Protein AF-A0A945CIC2-F1 (afdb_monomer_lite)

pLDDT: mean 85.93, std 14.4, range [38.41, 98.56]

Foldseek 3Di:
DEDPDDQDWDWADDPPDDHGDIYGYPPPPPLLLLLLQQVVVCVVVVHDDDDDDDDPDPPVVSNVCSNVVHDDQLDDDPPAAQKWKAFAEQVCVVVCVVVQKDFFQVLCVVVVRDQDPQVCVVRVHDPQVSQKDATDHQPDLVNVQSNVCRVVVHRDDDQADFDAGHKMWMWRVVVCSVVSQWGRNSRGSTIGGGMDRCPPTTDDMDHPVLLVDPGDGDGSNRVSVSRSVSVCVVVVDPPD

Sequence (240 aa):
MLLDRDDDTYFNGKLTSGLYSARFGRRTANLKDRIADFLRYERDWGRQVVIAAEYPLDLEEYVADALTSAPPPEQPRPYDPAVLVHSTTPERWPLIADDGRLFSASKLKQTGLEIRAIGFETFGESAEYGEFIHFCPLGKPHGEVVVLSHQRGTLITDFEAEYVPGARIYLDAQRMLGDGVTVRDGLHVLKVHLSLGLEPYLIDVITAQDLNDDGGPWTPGQFASSADDEFHKRHPDDAL

Secondary structure (DSSP, 8-state):
-EESS-S-EEEE--SSS---EEEEETTSTTHHHHHHHHHHHHHHTT------B-SS--HHHHHHHHHHHSPPTTS--TTS-SEEEEEE-TTTHHHHHHHTEEE-HHHHHHTT-----HHHHHHT--GGGGGEEE-EETT--HHHHHHHHHHHTS----TTS-B---EEEEEEHHHHHHTT-EE--SSSS-EEESEEESTTTEEEEEEGGGGT-----B-HHHHHHHHHHHHHHHS-STT-

Structure (mmCIF, N/CA/C/O backbone):
data_AF-A0A945CIC2-F1
#
_entry.id   AF-A0A945CIC2-F1
#
loop_
_atom_site.group_PDB
_atom_site.id
_atom_site.type_symbol
_atom_site.label_atom_id
_atom_site.label_alt_id
_atom_site.label_comp_id
_atom_site.label_asym_id
_atom_site.label_entity_id
_atom_site.label_seq_id
_atom_site.pdbx_PDB_ins_code
_atom_site.Cartn_x
_atom_site.Cartn_y
_atom_site.Cartn_z
_atom_site.occupancy
_atom_site.B_iso_or_equiv
_atom_site.auth_seq_id
_atom_site.auth_comp_id
_atom_site.auth_asym_id
_atom_site.auth_atom_id
_atom_site.pdbx_PDB_model_num
ATOM 1 N N . MET A 1 1 ? 4.882 4.079 -21.110 1.00 39.22 1 MET A N 1
ATOM 2 C CA . MET A 1 1 ? 5.122 5.367 -21.805 1.00 39.22 1 MET A CA 1
ATOM 3 C C . MET A 1 1 ? 5.766 6.306 -20.803 1.00 39.22 1 MET A C 1
ATOM 5 O O . MET A 1 1 ? 5.151 6.547 -19.770 1.00 39.22 1 MET A O 1
ATOM 9 N N . LEU A 1 2 ? 6.998 6.751 -21.051 1.00 41.72 2 LEU A N 1
ATOM 10 C CA . LEU A 1 2 ? 7.657 7.777 -20.233 1.00 41.72 2 LEU A CA 1
ATOM 11 C C . LEU A 1 2 ? 7.268 9.158 -20.770 1.00 41.72 2 LEU A C 1
ATOM 13 O O . LEU A 1 2 ? 7.520 9.423 -21.943 1.00 41.72 2 LEU A O 1
ATOM 17 N N . LEU A 1 3 ? 6.621 9.988 -19.947 1.00 40.91 3 LEU A N 1
ATOM 18 C CA . LEU A 1 3 ? 6.100 11.295 -20.366 1.00 40.91 3 LEU A CA 1
ATOM 19 C C . LEU A 1 3 ? 7.125 12.417 -20.141 1.00 40.91 3 LEU A C 1
ATOM 21 O O . LEU A 1 3 ? 7.903 12.420 -19.183 1.00 40.91 3 LEU A O 1
ATOM 25 N N . ASP A 1 4 ? 7.126 13.377 -21.067 1.00 39.28 4 ASP A N 1
ATOM 26 C CA . ASP A 1 4 ? 8.038 14.524 -21.114 1.00 39.28 4 ASP A CA 1
ATOM 27 C C . ASP A 1 4 ? 7.775 15.535 -19.975 1.00 39.28 4 ASP A C 1
ATOM 29 O O . ASP A 1 4 ? 8.655 16.288 -19.561 1.00 39.28 4 ASP A O 1
ATOM 33 N N . ARG A 1 5 ? 6.584 15.522 -19.381 1.00 38.41 5 ARG A N 1
ATOM 34 C CA . ARG A 1 5 ? 6.228 16.348 -18.227 1.00 38.41 5 ARG A CA 1
ATOM 35 C C . ARG A 1 5 ? 5.424 15.496 -17.254 1.00 38.41 5 ARG A C 1
ATOM 37 O O . ARG A 1 5 ? 4.730 14.591 -17.696 1.00 38.41 5 ARG A O 1
ATOM 44 N N . ASP A 1 6 ? 5.573 15.811 -15.975 1.00 44.72 6 ASP A N 1
ATOM 45 C CA . ASP A 1 6 ? 4.857 15.270 -14.811 1.00 44.72 6 ASP A CA 1
ATOM 46 C C . ASP A 1 6 ? 5.671 14.295 -13.955 1.00 44.72 6 ASP A C 1
ATOM 48 O O . ASP A 1 6 ? 6.454 13.480 -14.443 1.00 44.72 6 ASP A O 1
ATOM 52 N N . ASP A 1 7 ? 5.497 14.437 -12.640 1.00 47.81 7 ASP A N 1
ATOM 53 C CA . ASP A 1 7 ? 6.019 13.537 -11.601 1.00 47.81 7 ASP A CA 1
ATOM 54 C C . ASP A 1 7 ? 5.075 12.336 -11.389 1.00 47.81 7 ASP A C 1
ATOM 56 O O . ASP A 1 7 ? 5.292 11.499 -10.511 1.00 47.81 7 ASP A O 1
ATOM 60 N N . ASP A 1 8 ? 4.032 12.247 -12.215 1.00 49.31 8 ASP A N 1
ATOM 61 C CA . ASP A 1 8 ? 2.887 11.380 -12.012 1.00 49.31 8 ASP A CA 1
ATOM 62 C C . ASP A 1 8 ? 3.153 9.944 -12.481 1.00 49.31 8 ASP A C 1
ATOM 64 O O . ASP A 1 8 ? 3.803 9.679 -13.499 1.00 49.31 8 ASP A O 1
ATOM 68 N N . THR A 1 9 ? 2.598 8.992 -11.730 1.00 52.03 9 THR A N 1
ATOM 69 C CA . THR A 1 9 ? 2.423 7.606 -12.173 1.00 52.03 9 THR A CA 1
ATOM 70 C C . THR A 1 9 ? 0.954 7.422 -12.547 1.00 52.03 9 THR A C 1
ATOM 72 O O . THR A 1 9 ? 0.090 7.587 -11.691 1.00 52.03 9 THR A O 1
ATOM 75 N N . TYR A 1 10 ? 0.659 7.096 -13.808 1.00 52.47 10 TYR A N 1
ATOM 76 C CA . TYR A 1 10 ? -0.715 6.854 -14.274 1.00 52.47 10 TYR A CA 1
ATOM 77 C C . TYR A 1 10 ? -0.908 5.396 -14.687 1.00 52.47 10 TYR A C 1
ATOM 79 O O . TYR A 1 10 ? -0.098 4.853 -15.447 1.00 52.47 10 TYR A O 1
ATOM 87 N N . PHE A 1 11 ? -2.022 4.807 -14.245 1.00 55.62 11 PHE A N 1
ATOM 88 C CA . PHE A 1 11 ? -2.474 3.465 -14.608 1.00 55.62 11 PHE A CA 1
ATOM 89 C C . PHE A 1 11 ? -3.679 3.570 -15.539 1.00 55.62 11 PHE A C 1
ATOM 91 O O . PHE A 1 11 ? -4.673 4.207 -15.205 1.00 55.62 11 PHE A O 1
ATOM 98 N N . ASN A 1 12 ? -3.601 2.939 -16.706 1.00 53.91 12 ASN A N 1
ATOM 99 C CA . ASN A 1 12 ? -4.753 2.731 -17.579 1.00 53.91 12 ASN A CA 1
ATOM 100 C C . ASN A 1 12 ? -4.751 1.265 -18.000 1.00 53.91 12 ASN A C 1
ATOM 102 O O . ASN A 1 12 ? -3.737 0.789 -18.525 1.00 53.91 12 ASN A O 1
ATOM 106 N N . GLY A 1 13 ? -5.870 0.562 -17.831 1.00 51.06 13 GLY A N 1
ATOM 107 C CA . GLY A 1 13 ? -5.999 -0.804 -18.328 1.00 51.06 13 GLY A CA 1
ATOM 108 C C . GLY A 1 13 ? -7.263 -1.080 -19.140 1.00 51.06 13 GLY A C 1
ATOM 109 O O . GLY A 1 13 ? -7.928 -0.186 -19.670 1.00 51.06 13 GLY A O 1
ATOM 110 N N . LYS A 1 14 ? -7.458 -2.378 -19.386 1.00 51.38 14 LYS A N 1
ATOM 111 C CA . LYS A 1 14 ? -8.171 -2.969 -20.526 1.00 51.38 14 LYS A CA 1
ATOM 112 C C . LYS A 1 14 ? -9.690 -2.790 -20.441 1.00 51.38 14 LYS A C 1
ATOM 114 O O . LYS A 1 14 ? -10.394 -3.657 -19.933 1.00 51.38 14 LYS A O 1
ATOM 119 N N . LEU A 1 15 ? -10.233 -1.787 -21.122 1.00 51.28 15 LEU A N 1
ATOM 120 C CA . LEU A 1 15 ? -11.599 -1.897 -21.636 1.00 51.28 15 LEU A CA 1
ATOM 121 C C . LEU A 1 15 ? -11.533 -2.672 -22.963 1.00 51.28 15 LEU A C 1
ATOM 123 O O . LEU A 1 15 ? -11.271 -2.122 -24.028 1.00 51.28 15 LEU A O 1
ATOM 127 N N . THR A 1 16 ? -11.724 -3.990 -22.885 1.00 50.16 16 THR A N 1
ATOM 128 C CA . THR A 1 16 ? -11.997 -4.945 -23.987 1.00 50.16 16 THR A CA 1
ATOM 129 C C . THR A 1 16 ? -10.851 -5.419 -24.909 1.00 50.16 16 THR A C 1
ATOM 131 O O . THR A 1 16 ? -10.877 -6.591 -25.277 1.00 50.16 16 THR A O 1
ATOM 134 N N . SER A 1 17 ? -9.813 -4.631 -25.236 1.00 49.09 17 SER A N 1
ATOM 135 C CA . SER A 1 17 ? -8.677 -5.115 -26.073 1.00 49.09 17 SER A CA 1
ATOM 136 C C . SER A 1 17 ? -7.384 -4.271 -26.013 1.00 49.09 17 SER A C 1
ATOM 138 O O . SER A 1 17 ? -6.662 -4.166 -27.003 1.00 49.09 17 SER A O 1
ATOM 140 N N . GLY A 1 18 ? -7.090 -3.625 -24.882 1.00 57.25 18 GLY A N 1
ATOM 141 C CA . GLY A 1 18 ? -5.884 -2.793 -24.689 1.00 57.25 18 GLY A CA 1
ATOM 142 C C . GLY A 1 18 ? -4.680 -3.533 -24.089 1.00 57.25 18 GLY A C 1
ATOM 143 O O . GLY A 1 18 ? -4.771 -4.706 -23.770 1.00 57.25 18 GLY A O 1
ATOM 144 N N . LEU A 1 19 ? -3.544 -2.865 -23.898 1.00 66.69 19 LEU A N 1
ATOM 145 C CA . LEU A 1 19 ? -2.467 -3.333 -23.012 1.00 66.69 19 LEU A CA 1
ATOM 146 C C . LEU A 1 19 ? -2.705 -2.726 -21.622 1.00 66.69 19 LEU A C 1
ATOM 148 O O . LEU A 1 19 ? -3.106 -1.565 -21.546 1.00 66.69 19 LEU A O 1
ATOM 152 N N . TYR A 1 20 ? -2.461 -3.472 -20.539 1.00 73.06 20 TYR A N 1
ATOM 153 C CA . TYR A 1 20 ? -2.308 -2.831 -19.228 1.00 73.06 20 TYR A CA 1
ATOM 154 C C . TYR A 1 20 ? -1.072 -1.938 -19.298 1.00 73.06 20 TYR A C 1
ATOM 156 O O . TYR A 1 20 ? -0.017 -2.375 -19.763 1.00 73.06 20 TYR A O 1
ATOM 164 N N . SER A 1 21 ? -1.221 -0.670 -18.929 1.00 76.19 21 SER A N 1
ATOM 165 C CA . SER A 1 21 ? -0.164 0.315 -19.108 1.00 76.19 21 SER A CA 1
ATOM 166 C C . SER A 1 21 ? 0.058 1.122 -17.841 1.00 76.19 21 SER A C 1
ATOM 168 O O . SER A 1 21 ? -0.868 1.723 -17.296 1.00 76.19 21 SER A O 1
ATOM 170 N N . ALA A 1 22 ? 1.321 1.172 -17.431 1.00 77.62 22 ALA A N 1
ATOM 171 C CA . ALA A 1 22 ? 1.831 2.136 -16.477 1.00 77.62 22 ALA A CA 1
ATOM 172 C C . ALA A 1 22 ? 2.635 3.214 -17.219 1.00 77.62 22 ALA A C 1
ATOM 174 O O . ALA A 1 22 ? 3.317 2.962 -18.228 1.00 77.62 22 ALA A O 1
ATOM 175 N N . ARG A 1 23 ? 2.536 4.447 -16.731 1.00 81.00 23 ARG A N 1
ATOM 176 C CA . ARG A 1 23 ? 3.328 5.585 -17.202 1.00 81.00 23 ARG A CA 1
ATOM 177 C C . ARG A 1 23 ? 4.108 6.150 -16.037 1.00 81.00 23 ARG A C 1
ATOM 179 O O . ARG A 1 23 ? 3.539 6.299 -14.964 1.00 81.00 23 ARG A O 1
ATOM 186 N N . PHE A 1 24 ? 5.371 6.476 -16.275 1.00 78.94 24 PHE A N 1
ATOM 187 C CA . PHE A 1 24 ? 6.222 7.113 -15.279 1.00 78.94 24 PHE A CA 1
ATOM 188 C C . PHE A 1 24 ? 6.763 8.423 -15.829 1.00 78.94 24 PHE A C 1
ATOM 190 O O . PHE A 1 24 ? 7.190 8.499 -16.987 1.00 78.94 24 PHE A O 1
ATOM 197 N N . GLY A 1 25 ? 6.768 9.438 -14.979 1.00 78.50 25 GLY A N 1
ATOM 198 C CA . GLY A 1 25 ? 7.529 10.651 -15.199 1.00 78.50 25 GLY A CA 1
ATOM 199 C C . GLY A 1 25 ? 9.033 10.399 -15.150 1.00 78.50 25 GLY A C 1
ATOM 200 O O . GLY A 1 25 ? 9.523 9.512 -14.454 1.00 78.50 25 GLY A O 1
ATOM 201 N 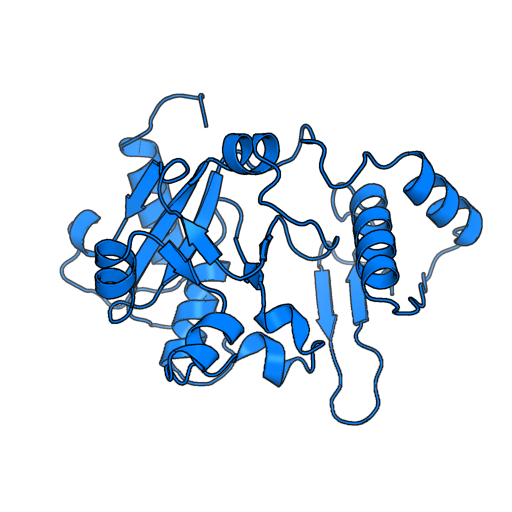N . ARG A 1 26 ? 9.815 11.233 -15.837 1.00 74.94 26 ARG A N 1
ATOM 202 C CA . ARG A 1 26 ? 11.291 11.145 -15.794 1.00 74.94 26 ARG A CA 1
ATOM 203 C C . ARG A 1 26 ? 11.890 11.502 -14.437 1.00 74.94 26 ARG A C 1
ATOM 205 O O . ARG A 1 26 ? 13.015 11.115 -14.142 1.00 74.94 26 ARG A O 1
ATOM 212 N N . ARG A 1 27 ? 11.147 12.258 -13.630 1.00 81.56 27 ARG A N 1
ATOM 213 C CA . ARG A 1 27 ? 11.540 12.676 -12.279 1.00 81.56 27 ARG A CA 1
ATOM 214 C C . ARG A 1 27 ? 10.978 11.759 -11.194 1.00 81.56 27 ARG A C 1
ATOM 216 O O . ARG A 1 27 ? 11.183 12.027 -10.015 1.00 81.56 27 ARG A O 1
ATOM 223 N N . THR A 1 28 ? 10.292 10.678 -11.574 1.00 84.38 28 THR A N 1
ATOM 224 C CA . THR A 1 28 ? 9.885 9.648 -10.622 1.00 84.38 28 THR A CA 1
ATOM 225 C C . THR A 1 28 ? 11.123 9.120 -9.897 1.00 84.38 28 THR A C 1
ATOM 227 O O . THR A 1 28 ? 12.089 8.680 -10.524 1.00 84.38 28 THR A O 1
ATOM 230 N N . ALA A 1 29 ? 11.099 9.181 -8.566 1.00 87.25 29 ALA A N 1
ATOM 231 C CA . ALA A 1 29 ? 12.200 8.709 -7.739 1.00 87.25 29 ALA A CA 1
ATOM 232 C C . ALA A 1 29 ? 12.505 7.231 -8.027 1.00 87.25 29 ALA A C 1
ATOM 234 O O . ALA A 1 29 ? 11.592 6.421 -8.209 1.00 87.25 29 ALA A O 1
ATOM 235 N N . ASN A 1 30 ? 13.798 6.896 -8.065 1.00 91.00 30 ASN A N 1
ATOM 236 C CA . ASN A 1 30 ? 14.295 5.529 -8.252 1.00 91.00 30 ASN A CA 1
ATOM 237 C C . ASN A 1 30 ? 13.729 4.833 -9.507 1.00 91.00 30 ASN A C 1
ATOM 239 O O . ASN A 1 30 ? 13.473 3.632 -9.499 1.00 91.00 30 ASN A O 1
ATOM 243 N N . LEU A 1 31 ? 13.517 5.583 -10.597 1.00 90.06 31 LEU A N 1
ATOM 244 C CA . LEU A 1 31 ? 12.871 5.081 -11.816 1.00 90.06 31 LEU A CA 1
ATOM 245 C C . LEU A 1 31 ? 13.520 3.804 -12.381 1.00 90.06 31 LEU A C 1
ATOM 247 O O . LEU A 1 31 ? 12.799 2.909 -12.816 1.00 90.06 31 LEU A O 1
ATOM 251 N N . LYS A 1 32 ? 14.856 3.692 -12.348 1.00 91.94 32 LYS A N 1
ATOM 252 C CA . LYS A 1 32 ? 15.570 2.480 -12.792 1.00 91.94 32 LYS A CA 1
ATOM 253 C C . LYS A 1 32 ? 15.148 1.256 -11.986 1.00 91.94 32 LYS A C 1
ATOM 255 O O . LYS A 1 32 ? 14.756 0.249 -12.568 1.00 91.94 32 LYS A O 1
ATOM 260 N N . ASP A 1 33 ? 15.142 1.383 -10.665 1.00 94.50 33 ASP A N 1
ATOM 261 C CA . ASP A 1 33 ? 14.767 0.299 -9.763 1.00 94.50 33 ASP A CA 1
ATOM 262 C C . ASP A 1 33 ? 13.296 -0.090 -9.952 1.00 94.50 33 ASP A C 1
ATOM 264 O O . ASP A 1 33 ? 12.977 -1.273 -10.039 1.00 94.50 33 ASP A O 1
ATOM 268 N N . ARG A 1 34 ? 12.404 0.896 -10.134 1.00 92.56 34 ARG A N 1
ATOM 269 C CA . ARG A 1 34 ? 10.983 0.647 -10.436 1.00 92.56 34 ARG A CA 1
ATOM 270 C C . ARG A 1 34 ? 10.786 -0.085 -11.764 1.00 92.56 34 ARG A C 1
ATOM 272 O O . ARG A 1 34 ? 9.980 -1.008 -11.833 1.00 92.56 34 ARG A O 1
ATOM 279 N N . ILE A 1 35 ? 11.519 0.294 -12.812 1.00 92.56 35 ILE A N 1
ATOM 280 C CA . ILE A 1 35 ? 11.467 -0.391 -14.113 1.00 92.56 35 ILE A CA 1
ATOM 281 C C . ILE A 1 35 ? 11.985 -1.823 -13.987 1.00 92.56 35 ILE A C 1
ATOM 283 O O . ILE A 1 35 ? 11.362 -2.741 -14.518 1.00 92.56 35 ILE A O 1
ATOM 287 N N . ALA A 1 36 ? 13.095 -2.027 -13.277 1.00 94.94 36 ALA A N 1
ATOM 288 C CA . ALA A 1 36 ? 13.652 -3.354 -13.061 1.00 94.94 36 ALA A CA 1
ATOM 289 C C . ALA A 1 36 ? 12.680 -4.256 -12.287 1.00 94.94 36 ALA A C 1
ATOM 291 O O . ALA A 1 36 ? 12.453 -5.391 -12.703 1.00 94.94 36 ALA A O 1
ATOM 292 N N . ASP A 1 37 ? 12.067 -3.752 -11.214 1.00 95.00 37 ASP A N 1
ATOM 293 C CA . ASP A 1 37 ? 11.071 -4.493 -10.435 1.00 95.00 37 ASP A CA 1
ATOM 294 C C . ASP A 1 37 ? 9.832 -4.823 -11.263 1.00 95.00 37 ASP A C 1
ATOM 296 O O . ASP A 1 37 ? 9.388 -5.968 -11.246 1.00 95.00 37 ASP A O 1
ATOM 300 N N . PHE A 1 38 ? 9.317 -3.869 -12.044 1.00 92.94 38 PHE A N 1
ATOM 301 C CA . PHE A 1 38 ? 8.181 -4.111 -12.933 1.00 92.94 38 PHE A CA 1
ATOM 302 C C . PHE A 1 38 ? 8.496 -5.201 -13.962 1.00 92.94 38 PHE A C 1
ATOM 304 O O . PHE A 1 38 ? 7.733 -6.148 -14.122 1.00 92.94 38 PHE A O 1
ATOM 311 N N . LEU A 1 39 ? 9.657 -5.128 -14.619 1.00 93.56 39 LEU A N 1
ATOM 312 C CA . LEU A 1 39 ? 10.081 -6.135 -15.593 1.00 93.56 39 LEU A CA 1
ATOM 313 C C . LEU A 1 39 ? 10.271 -7.522 -14.972 1.00 93.56 39 LEU A C 1
ATOM 315 O O . LEU A 1 39 ? 9.874 -8.518 -15.577 1.00 93.56 39 LEU A O 1
ATOM 319 N N . ARG A 1 40 ? 10.885 -7.598 -13.786 1.00 94.56 40 ARG A N 1
ATOM 320 C CA . ARG A 1 40 ? 11.078 -8.858 -13.053 1.00 94.56 40 ARG A CA 1
ATOM 321 C C . ARG A 1 40 ? 9.727 -9.446 -12.653 1.00 94.56 40 ARG A C 1
ATOM 323 O O . ARG A 1 40 ? 9.456 -10.587 -13.005 1.00 94.56 40 ARG A O 1
ATOM 330 N N . TYR A 1 41 ? 8.866 -8.642 -12.030 1.00 93.12 41 TYR A N 1
ATOM 331 C CA . TYR A 1 41 ? 7.530 -9.045 -11.603 1.00 93.12 41 TYR A CA 1
ATOM 332 C C . TYR A 1 41 ? 6.697 -9.576 -12.773 1.00 93.12 41 TYR A C 1
ATOM 334 O O . TYR A 1 41 ? 6.235 -10.712 -12.741 1.00 93.12 41 TYR A O 1
ATOM 342 N N . GLU A 1 42 ? 6.557 -8.803 -13.849 1.00 91.00 42 GLU A N 1
ATOM 343 C CA . GLU A 1 42 ? 5.755 -9.201 -15.010 1.00 91.00 42 GLU A CA 1
ATOM 344 C C . GLU A 1 42 ? 6.287 -10.480 -15.676 1.00 91.00 42 GLU A C 1
ATOM 346 O O . GLU A 1 42 ? 5.507 -11.357 -16.058 1.00 91.00 42 GLU A O 1
ATOM 351 N N . ARG A 1 43 ? 7.616 -10.631 -15.764 1.00 91.94 43 ARG A N 1
ATOM 352 C CA . ARG A 1 43 ? 8.257 -11.848 -16.276 1.00 91.94 43 ARG A CA 1
ATOM 353 C C . ARG A 1 43 ? 7.981 -13.056 -15.384 1.00 91.94 43 ARG A C 1
ATOM 355 O O . ARG A 1 43 ? 7.727 -14.135 -15.915 1.00 91.94 43 ARG A O 1
ATOM 362 N N . ASP A 1 44 ? 8.028 -12.895 -14.066 1.00 91.56 44 ASP A N 1
ATOM 363 C CA . ASP A 1 44 ? 7.777 -13.984 -13.115 1.00 91.56 44 ASP A CA 1
ATOM 364 C C . ASP A 1 44 ? 6.319 -14.481 -13.208 1.00 91.56 44 ASP A C 1
ATOM 366 O O . ASP A 1 44 ? 6.042 -15.658 -12.983 1.00 91.56 44 ASP A O 1
ATOM 370 N N . TRP A 1 45 ? 5.405 -13.624 -13.674 1.00 88.25 45 TRP A N 1
ATOM 371 C CA . TRP A 1 45 ? 4.033 -13.980 -14.050 1.00 88.25 45 TRP A CA 1
ATOM 372 C C . TRP A 1 45 ? 3.856 -14.407 -15.521 1.00 88.25 45 TRP A C 1
ATOM 374 O O . TRP A 1 45 ? 2.730 -14.541 -16.008 1.00 88.25 45 TRP A O 1
ATOM 384 N N . GLY A 1 46 ? 4.947 -14.629 -16.257 1.00 89.75 46 GLY A N 1
ATOM 385 C CA . GLY A 1 46 ? 4.925 -15.105 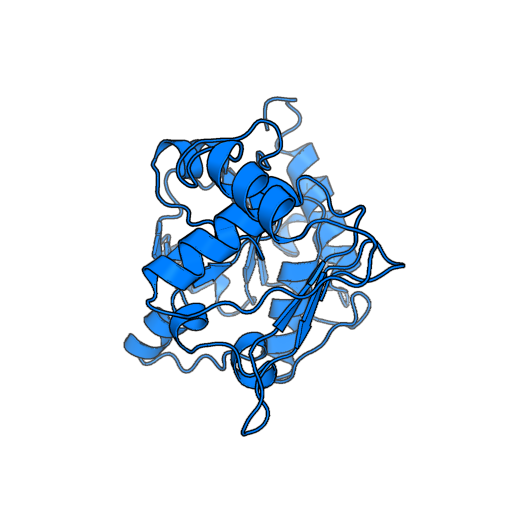-17.642 1.00 89.75 46 GLY A CA 1
ATOM 386 C C . GLY A 1 46 ? 4.399 -14.086 -18.657 1.00 89.75 46 GLY A C 1
ATOM 387 O O . GLY A 1 46 ? 3.979 -14.476 -19.750 1.00 89.75 46 GLY A O 1
ATOM 388 N N . ARG A 1 47 ? 4.396 -12.791 -18.322 1.00 87.25 47 ARG A N 1
ATOM 389 C CA . ARG A 1 47 ? 3.915 -11.722 -19.203 1.00 87.25 47 ARG A CA 1
ATOM 390 C C . ARG A 1 47 ? 5.046 -11.068 -19.982 1.00 87.25 47 ARG A C 1
ATOM 392 O O . ARG A 1 47 ? 6.189 -10.981 -19.543 1.00 87.25 47 ARG A O 1
ATOM 399 N N . GLN A 1 48 ? 4.698 -10.593 -21.174 1.00 87.69 48 GLN A N 1
ATOM 400 C CA . GLN A 1 48 ? 5.580 -9.780 -22.002 1.00 87.69 48 GLN A CA 1
ATOM 401 C C . GLN A 1 48 ? 5.310 -8.303 -21.735 1.00 87.69 48 GLN A C 1
ATOM 403 O O . GLN A 1 48 ? 4.161 -7.863 -21.762 1.00 87.69 48 GLN A O 1
ATOM 408 N N . VAL A 1 49 ? 6.380 -7.539 -21.529 1.00 88.38 49 VAL A N 1
ATOM 409 C CA . VAL A 1 49 ? 6.307 -6.098 -21.291 1.00 88.38 49 VAL A CA 1
ATOM 410 C C . VAL A 1 49 ? 6.788 -5.350 -22.524 1.00 88.38 49 VAL A C 1
ATOM 412 O O . VAL A 1 49 ? 7.862 -5.628 -23.053 1.00 88.38 49 VAL A O 1
ATOM 415 N N . VAL A 1 50 ? 6.005 -4.362 -22.954 1.00 86.94 50 VAL A N 1
ATOM 416 C CA . VAL A 1 50 ? 6.411 -3.396 -23.979 1.00 86.94 50 VAL A CA 1
ATOM 417 C C . VAL A 1 50 ? 6.757 -2.084 -23.286 1.00 86.94 50 VAL A C 1
ATOM 419 O O . VAL A 1 50 ? 5.892 -1.455 -22.674 1.00 86.94 50 VAL A O 1
ATOM 422 N N . ILE A 1 51 ? 8.015 -1.655 -23.395 1.00 86.69 51 ILE A N 1
ATOM 423 C CA . ILE A 1 51 ? 8.456 -0.348 -22.901 1.00 86.69 51 ILE A CA 1
ATOM 424 C C . ILE A 1 51 ? 8.552 0.618 -24.078 1.00 86.69 51 ILE A C 1
ATOM 426 O O . ILE A 1 51 ? 9.101 0.297 -25.126 1.00 86.69 51 ILE A O 1
ATOM 430 N N . ALA A 1 52 ? 8.008 1.817 -23.884 1.00 85.12 52 ALA A N 1
ATOM 431 C CA . ALA A 1 52 ? 8.106 2.921 -24.825 1.00 85.12 52 ALA A CA 1
ATOM 432 C C . ALA A 1 52 ? 8.461 4.208 -24.074 1.00 85.12 52 ALA A C 1
ATOM 434 O O . ALA A 1 52 ? 7.892 4.488 -23.007 1.00 85.12 52 ALA A O 1
ATOM 435 N N . ALA A 1 53 ? 9.366 4.991 -24.654 1.00 83.19 53 ALA A N 1
ATOM 436 C CA . ALA A 1 53 ? 9.864 6.249 -24.116 1.00 83.19 53 ALA A CA 1
ATOM 437 C C . ALA A 1 53 ? 9.881 7.319 -25.215 1.00 83.19 53 ALA A C 1
ATOM 439 O O . ALA A 1 53 ? 10.257 7.029 -26.347 1.00 83.19 53 ALA A O 1
ATOM 440 N N . GLU A 1 54 ? 9.491 8.548 -24.881 1.00 72.94 54 GLU A N 1
ATOM 441 C CA . GLU A 1 54 ? 9.515 9.684 -25.810 1.00 72.94 54 GLU A CA 1
ATOM 442 C C . GLU A 1 54 ? 10.757 10.555 -25.572 1.00 72.94 54 GLU A C 1
ATOM 444 O O . GLU A 1 54 ? 10.620 11.687 -25.145 1.00 72.94 54 GLU A O 1
ATOM 449 N N . TYR A 1 55 ? 11.980 10.051 -25.776 1.00 63.78 55 TYR A N 1
ATOM 450 C CA . TYR A 1 55 ? 13.216 10.840 -25.595 1.00 63.78 55 TYR A CA 1
ATOM 451 C C . TYR A 1 55 ? 14.334 10.363 -26.538 1.00 63.78 55 TYR A C 1
ATOM 453 O O . TYR A 1 55 ? 14.286 9.209 -26.966 1.00 63.78 55 TYR A O 1
ATOM 461 N N . PRO A 1 56 ? 15.380 11.172 -26.825 1.00 73.50 56 PRO A N 1
ATOM 462 C CA . PRO A 1 56 ? 16.672 10.657 -27.285 1.00 73.50 56 PRO A CA 1
ATOM 463 C C . PRO A 1 56 ? 17.341 9.855 -26.153 1.00 73.50 56 PRO A C 1
ATOM 465 O O . PRO A 1 56 ? 18.322 10.285 -25.553 1.00 73.50 56 PRO A O 1
ATOM 468 N N . LEU A 1 57 ? 16.739 8.720 -25.806 1.00 81.56 57 LEU A N 1
ATOM 469 C CA . LEU A 1 57 ? 17.211 7.748 -24.835 1.00 81.56 57 LEU A CA 1
ATOM 470 C C . LEU A 1 57 ? 17.514 6.465 -25.601 1.00 81.56 57 LEU A C 1
ATOM 472 O O . LEU A 1 57 ? 16.644 5.969 -26.320 1.00 81.56 57 LEU A O 1
ATOM 476 N N . ASP A 1 58 ? 18.709 5.913 -25.416 1.00 89.38 58 ASP A N 1
ATOM 477 C CA . ASP A 1 58 ? 18.940 4.519 -25.775 1.00 89.38 58 ASP A CA 1
ATOM 478 C C . ASP A 1 58 ? 18.172 3.647 -24.775 1.00 89.38 58 ASP A C 1
ATOM 480 O O . ASP A 1 58 ? 18.570 3.464 -23.621 1.00 89.38 58 ASP A O 1
ATOM 484 N N . LEU A 1 59 ? 16.982 3.214 -25.189 1.00 89.12 59 LEU A N 1
ATOM 485 C CA . LEU A 1 59 ? 16.070 2.485 -24.321 1.00 89.12 59 LEU A CA 1
ATOM 486 C C . LEU A 1 59 ? 16.622 1.102 -23.960 1.00 89.12 59 LEU A C 1
ATOM 488 O O . LEU A 1 59 ? 16.387 0.635 -22.847 1.00 89.12 59 LEU A O 1
ATOM 492 N N . GLU A 1 60 ? 17.342 0.460 -24.879 1.00 90.50 60 GLU A N 1
ATOM 493 C CA . GLU A 1 60 ? 17.929 -0.857 -24.639 1.00 90.50 60 GLU A CA 1
ATOM 494 C C . GLU A 1 60 ? 19.041 -0.755 -23.598 1.00 90.50 60 GLU A C 1
ATOM 496 O O . GLU A 1 60 ? 19.017 -1.493 -22.611 1.00 90.50 60 GLU A O 1
ATOM 501 N N . GLU A 1 61 ? 19.952 0.210 -23.760 1.00 93.12 61 GLU A N 1
ATOM 502 C CA . GLU A 1 61 ? 21.015 0.473 -22.787 1.00 93.12 61 GLU A CA 1
ATOM 503 C C . GLU A 1 61 ? 20.432 0.842 -21.418 1.00 93.12 61 GLU A C 1
ATOM 505 O O . GLU A 1 61 ? 20.839 0.287 -20.397 1.00 93.12 61 GLU A O 1
ATOM 510 N N . TYR A 1 62 ? 19.425 1.719 -21.382 1.00 91.44 62 TYR A N 1
ATOM 511 C CA . TYR A 1 62 ? 18.803 2.146 -20.130 1.00 91.44 62 TYR A CA 1
ATOM 512 C C . TYR A 1 62 ? 18.119 0.993 -19.384 1.00 91.44 62 TYR A C 1
ATOM 514 O O . TYR A 1 62 ? 18.231 0.892 -18.162 1.00 91.44 62 TYR A O 1
ATOM 522 N N . VAL A 1 63 ? 17.406 0.117 -20.098 1.00 93.06 63 VAL A N 1
ATOM 523 C CA . VAL A 1 63 ? 16.746 -1.053 -19.497 1.00 93.06 63 VAL A CA 1
ATOM 524 C C . VAL A 1 63 ? 17.773 -2.088 -19.037 1.00 93.06 63 VAL A C 1
ATOM 526 O O . VAL A 1 63 ? 17.619 -2.649 -17.951 1.00 93.06 63 VAL A O 1
ATOM 529 N N . ALA A 1 64 ? 18.829 -2.329 -19.818 1.00 94.31 64 ALA A N 1
ATOM 530 C CA . ALA A 1 64 ? 19.913 -3.226 -19.427 1.00 94.31 64 ALA A CA 1
ATOM 531 C C . ALA A 1 64 ? 20.619 -2.728 -18.156 1.00 94.31 64 ALA A C 1
ATOM 533 O O . ALA A 1 64 ? 20.802 -3.485 -17.199 1.00 94.31 64 ALA A O 1
ATOM 534 N N . ASP A 1 65 ? 20.948 -1.439 -18.106 1.00 94.75 65 ASP A N 1
ATOM 535 C CA . ASP A 1 65 ? 21.534 -0.805 -16.930 1.00 94.75 65 ASP A CA 1
ATOM 536 C C . ASP A 1 65 ? 20.590 -0.872 -15.719 1.00 94.75 65 ASP A C 1
ATOM 538 O O . ASP A 1 65 ? 21.008 -1.276 -14.637 1.00 94.75 65 ASP A O 1
ATOM 542 N N . ALA A 1 66 ? 19.293 -0.598 -15.888 1.00 94.00 66 ALA A N 1
ATOM 543 C CA . ALA A 1 66 ? 18.307 -0.749 -14.816 1.00 94.00 66 ALA A CA 1
ATOM 544 C C . ALA A 1 66 ? 18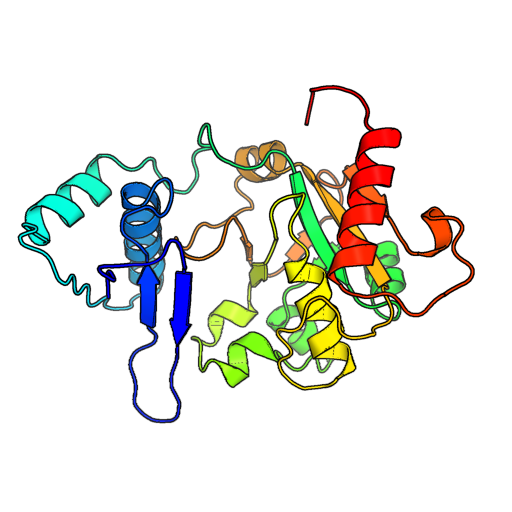.260 -2.184 -14.260 1.00 94.00 66 ALA A C 1
ATOM 546 O O . ALA A 1 66 ? 18.318 -2.384 -13.050 1.00 94.00 66 ALA A O 1
ATOM 547 N N . LEU A 1 67 ? 18.206 -3.204 -15.123 1.00 95.12 67 LEU A N 1
ATOM 548 C CA . LEU A 1 67 ? 18.130 -4.605 -14.693 1.00 95.12 67 LEU A CA 1
ATOM 549 C C . LEU A 1 67 ? 19.394 -5.095 -13.977 1.00 95.12 67 LEU A C 1
ATOM 551 O O . LEU A 1 67 ? 19.285 -5.981 -13.123 1.00 95.12 67 LEU A O 1
ATOM 555 N N . THR A 1 68 ? 20.561 -4.551 -14.331 1.00 95.69 68 THR A N 1
ATOM 556 C CA . THR A 1 68 ? 21.859 -4.936 -13.755 1.00 95.69 68 THR A CA 1
ATOM 557 C C . THR A 1 68 ? 22.205 -4.164 -12.484 1.00 95.69 68 THR A C 1
ATOM 559 O O . THR A 1 68 ? 22.810 -4.739 -11.583 1.00 95.69 68 THR A O 1
ATOM 562 N N . SER A 1 69 ? 21.817 -2.889 -12.394 1.00 94.56 69 SER A N 1
ATOM 563 C CA . SER A 1 69 ? 22.129 -2.018 -11.255 1.00 94.56 69 SER A CA 1
ATOM 564 C C . SER A 1 69 ? 21.099 -2.089 -10.129 1.00 94.56 69 SER A C 1
ATOM 566 O O . SER A 1 69 ? 21.470 -1.928 -8.966 1.00 94.56 69 SER A O 1
ATOM 568 N N . ALA A 1 70 ? 19.826 -2.352 -10.446 1.00 94.88 70 ALA A N 1
ATOM 569 C CA . ALA A 1 70 ? 18.769 -2.377 -9.446 1.00 94.88 70 ALA A CA 1
ATOM 570 C C . ALA A 1 70 ? 18.954 -3.551 -8.470 1.00 94.88 70 ALA A C 1
ATOM 572 O O . ALA A 1 70 ? 19.068 -4.701 -8.926 1.00 94.88 70 ALA A O 1
ATOM 573 N N . PRO A 1 71 ? 18.888 -3.312 -7.146 1.00 93.69 71 PRO A N 1
ATOM 574 C CA . PRO A 1 71 ? 18.963 -4.376 -6.153 1.00 93.69 71 PRO A CA 1
ATOM 575 C C . PRO A 1 71 ? 17.894 -5.451 -6.392 1.00 93.69 71 PRO A C 1
ATOM 577 O O . PRO A 1 71 ? 16.814 -5.133 -6.911 1.00 93.69 71 PRO A O 1
ATOM 580 N N . PRO A 1 72 ? 18.144 -6.713 -6.009 1.00 91.50 72 PRO A N 1
ATOM 581 C CA . PRO A 1 72 ? 17.111 -7.743 -5.994 1.00 91.50 72 PRO A CA 1
ATOM 582 C C . PRO A 1 72 ? 15.850 -7.281 -5.234 1.00 91.50 72 PRO A C 1
ATOM 584 O O . PRO A 1 72 ? 15.969 -6.513 -4.272 1.00 91.50 72 PRO A O 1
ATOM 587 N N . PRO A 1 73 ? 14.641 -7.671 -5.677 1.00 89.50 73 PRO A N 1
ATOM 588 C CA . PRO A 1 73 ? 13.386 -7.170 -5.109 1.00 89.50 73 PRO A CA 1
ATOM 589 C C . PRO A 1 73 ? 13.208 -7.503 -3.619 1.00 89.50 73 PRO A C 1
ATOM 591 O O . PRO A 1 73 ? 12.578 -6.731 -2.899 1.00 89.50 73 PRO A O 1
ATOM 594 N N . GLU A 1 74 ? 13.793 -8.605 -3.155 1.00 86.94 74 GLU A N 1
ATOM 595 C CA . GLU A 1 74 ? 13.764 -9.071 -1.767 1.00 86.94 74 GLU A CA 1
ATOM 596 C C . GLU A 1 74 ? 14.663 -8.268 -0.817 1.00 86.94 74 GLU A C 1
ATOM 598 O O . GLU A 1 74 ? 14.547 -8.401 0.398 1.00 86.94 74 GLU A O 1
ATOM 603 N N . GLN A 1 75 ? 15.576 -7.444 -1.339 1.00 89.50 75 GLN A N 1
ATOM 604 C CA . GLN A 1 75 ? 16.494 -6.683 -0.497 1.00 89.50 75 GLN A CA 1
ATOM 605 C C . GLN A 1 75 ? 15.846 -5.374 -0.014 1.00 89.50 75 GLN A C 1
ATOM 607 O O . GLN A 1 75 ? 15.275 -4.638 -0.832 1.00 89.50 75 GLN A O 1
ATOM 612 N N . PRO A 1 76 ? 15.970 -5.037 1.287 1.00 90.25 76 PRO A N 1
ATOM 613 C CA . PRO A 1 76 ? 15.670 -3.699 1.779 1.00 90.25 76 PRO A CA 1
ATOM 614 C C . PRO A 1 76 ? 16.537 -2.654 1.071 1.00 90.25 76 PRO A C 1
ATOM 616 O O . PRO A 1 76 ? 17.726 -2.871 0.815 1.00 90.25 76 PRO A O 1
ATOM 619 N N . ARG A 1 77 ? 15.944 -1.507 0.755 1.00 92.56 77 ARG A N 1
ATOM 620 C CA . ARG A 1 77 ? 16.571 -0.392 0.046 1.00 92.56 77 ARG A CA 1
ATOM 621 C C . ARG A 1 77 ? 16.538 0.861 0.926 1.00 92.56 77 ARG A C 1
ATOM 623 O O . ARG A 1 77 ? 15.570 1.055 1.655 1.00 92.56 77 ARG A O 1
ATOM 630 N N . PRO A 1 78 ? 17.533 1.766 0.831 1.00 90.81 78 PRO A N 1
ATOM 631 C CA . PRO A 1 78 ? 17.631 2.934 1.721 1.00 90.81 78 PRO A CA 1
ATOM 632 C C . PRO A 1 78 ? 16.444 3.904 1.678 1.00 90.81 78 PRO A C 1
ATOM 634 O O . PRO A 1 78 ? 16.317 4.756 2.547 1.00 90.81 78 PRO A O 1
ATOM 637 N N . TYR A 1 79 ? 15.624 3.822 0.633 1.00 91.12 79 TYR A N 1
ATOM 638 C CA . TYR A 1 79 ? 14.461 4.676 0.411 1.00 91.12 79 TYR A CA 1
ATOM 639 C C . TYR A 1 79 ? 13.132 3.949 0.661 1.00 91.12 79 TYR A C 1
ATOM 641 O O . TYR A 1 79 ? 12.076 4.498 0.342 1.00 91.12 79 TYR A O 1
ATOM 649 N N . ASP A 1 80 ? 13.165 2.706 1.151 1.00 92.44 80 ASP A N 1
ATOM 650 C CA . ASP A 1 80 ? 11.943 2.027 1.565 1.00 92.44 80 ASP A CA 1
ATOM 651 C C . ASP A 1 80 ? 11.305 2.765 2.740 1.00 92.44 80 ASP A C 1
ATOM 653 O O . ASP A 1 80 ? 12.025 3.252 3.616 1.00 92.44 80 ASP A O 1
ATOM 657 N N . PRO A 1 81 ? 9.964 2.858 2.786 1.00 92.75 81 PRO A N 1
ATOM 658 C CA . PRO A 1 81 ? 9.309 3.429 3.948 1.00 92.75 81 PRO A CA 1
ATOM 659 C C . PRO A 1 81 ? 9.636 2.582 5.178 1.00 92.75 81 PRO A C 1
ATOM 661 O O . PRO A 1 81 ? 9.767 1.363 5.079 1.00 92.75 81 PRO A O 1
ATOM 664 N N . ALA A 1 82 ? 9.724 3.213 6.342 1.00 94.00 82 ALA A N 1
ATOM 665 C CA . ALA A 1 82 ? 9.782 2.489 7.605 1.00 94.00 82 ALA A CA 1
ATOM 666 C C . ALA A 1 82 ? 8.406 1.988 8.054 1.00 94.00 82 ALA A C 1
ATOM 668 O O . ALA A 1 82 ? 8.289 0.913 8.637 1.00 94.00 82 ALA A O 1
ATOM 669 N N . VAL A 1 83 ? 7.358 2.741 7.708 1.00 96.62 83 VAL A N 1
ATOM 670 C CA . VAL A 1 83 ? 5.973 2.434 8.061 1.00 96.62 83 VAL A CA 1
ATOM 671 C C . VAL A 1 83 ? 5.125 2.285 6.807 1.00 96.62 83 VAL A C 1
ATOM 673 O O . VAL A 1 83 ? 5.057 3.181 5.956 1.00 96.62 83 VAL A O 1
ATOM 676 N N . LEU A 1 84 ? 4.447 1.145 6.716 1.00 97.19 84 LEU A N 1
ATOM 677 C CA . LEU A 1 84 ? 3.370 0.912 5.766 1.00 97.19 84 LEU A CA 1
ATOM 678 C C . LEU A 1 84 ? 2.026 1.153 6.438 1.00 97.19 84 LEU A C 1
ATOM 680 O O . LEU A 1 84 ? 1.833 0.844 7.611 1.00 97.19 84 LEU A O 1
ATOM 684 N N . VAL A 1 85 ? 1.079 1.660 5.659 1.00 97.62 85 VAL A N 1
ATOM 685 C CA . VAL A 1 85 ? -0.274 1.945 6.114 1.00 97.62 85 VAL A CA 1
ATOM 686 C C . VAL A 1 85 ? -1.293 1.172 5.289 1.00 97.62 85 VAL A C 1
ATOM 688 O O . VAL A 1 85 ? -1.200 1.103 4.058 1.00 97.62 85 VAL A O 1
ATOM 691 N N . HIS A 1 86 ? -2.289 0.616 5.973 1.00 97.31 86 HIS A N 1
ATOM 692 C CA . HIS A 1 86 ? -3.483 0.029 5.375 1.00 97.31 86 HIS A CA 1
ATOM 693 C C . HIS A 1 86 ? -4.739 0.600 6.031 1.00 97.31 86 HIS A C 1
ATOM 695 O O . HIS A 1 86 ? -4.801 0.709 7.252 1.00 97.31 86 HIS A O 1
ATOM 701 N N . SER A 1 87 ? -5.753 0.917 5.232 1.00 96.56 87 SER A N 1
ATOM 702 C CA . SER A 1 87 ? -7.021 1.457 5.728 1.00 96.56 87 SER A CA 1
ATOM 703 C C . SER A 1 87 ? -8.154 0.480 5.454 1.00 96.56 87 SER A C 1
ATOM 705 O O . SER A 1 87 ? -8.187 -0.170 4.408 1.00 96.56 87 SER A O 1
ATOM 707 N N . THR A 1 88 ? -9.102 0.389 6.380 1.00 95.06 88 THR A N 1
ATOM 708 C CA . THR A 1 88 ? -10.260 -0.503 6.269 1.00 95.06 88 THR A CA 1
ATOM 709 C C . THR A 1 88 ? -11.552 0.197 6.685 1.00 95.06 88 THR A C 1
ATOM 711 O O . THR A 1 88 ? -11.528 1.200 7.398 1.00 95.06 88 THR A O 1
ATOM 714 N N . THR A 1 89 ? -12.697 -0.331 6.244 1.00 93.06 89 THR A N 1
ATOM 715 C CA . THR A 1 89 ? -14.018 0.211 6.593 1.00 93.06 89 THR A CA 1
ATOM 716 C C . THR A 1 89 ? -14.388 -0.104 8.055 1.00 93.06 89 THR A C 1
ATOM 718 O O . THR A 1 89 ? -13.876 -1.085 8.618 1.00 93.06 89 THR A O 1
ATOM 721 N N . PRO A 1 90 ? -15.303 0.672 8.674 1.00 92.44 90 PRO A N 1
ATOM 722 C CA . PRO A 1 90 ? -15.757 0.443 10.050 1.00 92.44 90 PRO A CA 1
ATOM 723 C C . PRO A 1 90 ? -16.304 -0.965 10.286 1.00 92.44 90 PRO A C 1
ATOM 725 O O . PRO A 1 90 ? -16.069 -1.562 11.330 1.00 92.44 90 PRO A O 1
ATOM 728 N N . GLU A 1 91 ? -17.005 -1.530 9.303 1.00 91.81 91 GLU A N 1
ATOM 729 C CA . GLU A 1 91 ? -17.626 -2.853 9.409 1.00 91.81 91 GLU A CA 1
ATOM 730 C C . GLU A 1 91 ? -16.596 -3.985 9.359 1.00 91.81 91 GLU A C 1
ATOM 732 O O . GLU A 1 91 ? -16.864 -5.098 9.810 1.00 91.81 91 GLU A O 1
ATOM 737 N N . ARG A 1 92 ? -15.425 -3.727 8.767 1.00 91.69 92 ARG A N 1
ATOM 738 C CA . ARG A 1 92 ? -14.374 -4.729 8.562 1.00 91.69 92 ARG A CA 1
ATOM 739 C C . ARG A 1 92 ? -13.332 -4.716 9.664 1.00 91.69 92 ARG A C 1
ATOM 741 O O . ARG A 1 92 ? -12.792 -5.777 9.965 1.00 91.69 92 ARG A O 1
ATOM 748 N N . TRP A 1 93 ? -13.085 -3.561 10.280 1.00 95.31 93 TRP A N 1
ATOM 749 C CA . TRP A 1 93 ? -12.098 -3.447 11.350 1.00 95.31 93 TRP A CA 1
ATOM 750 C C . TRP A 1 93 ? -12.311 -4.460 12.494 1.00 95.31 93 TRP A C 1
ATOM 752 O O . TRP A 1 93 ? -11.366 -5.190 12.782 1.00 95.31 93 TRP A O 1
ATOM 762 N N . PRO A 1 94 ? -13.517 -4.633 13.076 1.00 95.38 94 PRO A N 1
ATOM 763 C CA . PRO A 1 94 ? -13.722 -5.605 14.153 1.00 95.38 94 PRO A CA 1
ATOM 764 C C . PRO A 1 94 ? -13.385 -7.048 13.759 1.00 95.38 94 PRO A C 1
ATOM 766 O O . PRO A 1 94 ? -12.891 -7.806 14.583 1.00 95.38 94 PRO A O 1
ATOM 769 N N . LEU A 1 95 ? -13.621 -7.424 12.496 1.00 94.62 95 LEU A N 1
ATOM 770 C CA . LEU A 1 95 ? -13.318 -8.767 11.988 1.00 94.62 95 LEU A CA 1
ATOM 771 C C . LEU A 1 95 ? -11.808 -8.984 11.840 1.00 94.62 95 LEU A C 1
ATOM 773 O O . LEU A 1 95 ? -11.302 -10.058 12.145 1.00 94.62 95 LEU A O 1
ATOM 777 N N . ILE A 1 96 ? -11.095 -7.956 11.374 1.00 96.38 96 ILE A N 1
ATOM 778 C CA . ILE A 1 96 ? -9.633 -7.968 11.254 1.00 96.38 96 ILE A CA 1
ATOM 779 C C . ILE A 1 96 ? -8.988 -8.005 12.643 1.00 96.38 96 ILE A C 1
ATOM 781 O O . ILE A 1 96 ? -8.030 -8.745 12.845 1.00 96.38 96 ILE A O 1
ATOM 785 N N . ALA A 1 97 ? -9.516 -7.229 13.591 1.00 96.94 97 ALA A N 1
ATOM 786 C CA . ALA A 1 97 ? -9.027 -7.185 14.964 1.00 96.94 97 ALA A CA 1
ATOM 787 C C . ALA A 1 97 ? -9.219 -8.527 15.693 1.00 96.94 97 ALA A C 1
ATOM 789 O O . ALA A 1 97 ? -8.329 -8.942 16.428 1.00 96.94 97 ALA A O 1
ATOM 790 N N . ASP A 1 98 ? -10.347 -9.210 15.465 1.00 96.88 98 ASP A N 1
ATOM 791 C CA . ASP A 1 98 ? -10.639 -10.528 16.047 1.00 96.88 98 ASP A CA 1
ATOM 792 C C . ASP A 1 98 ? -9.758 -11.644 15.453 1.00 96.88 98 ASP A C 1
ATOM 794 O O . ASP A 1 98 ? -9.194 -12.446 16.194 1.00 96.88 98 ASP A O 1
ATOM 798 N N . ASP A 1 99 ? -9.577 -11.674 14.125 1.00 95.75 99 ASP A N 1
ATOM 799 C CA . ASP A 1 99 ? -8.744 -12.690 13.455 1.00 95.75 99 ASP A CA 1
ATOM 800 C C . ASP A 1 99 ? -7.233 -12.401 13.562 1.00 95.75 99 ASP A C 1
ATOM 802 O O . ASP A 1 99 ? -6.397 -13.298 13.438 1.00 95.75 99 ASP A O 1
ATOM 806 N N . GLY A 1 100 ? -6.854 -11.138 13.770 1.00 97.62 100 GLY A N 1
ATOM 807 C CA . GLY A 1 100 ? -5.461 -10.700 13.815 1.00 97.62 100 GLY A CA 1
ATOM 808 C C . GLY A 1 100 ? -4.755 -10.781 12.459 1.00 97.62 100 GLY A C 1
ATOM 809 O O . GLY A 1 100 ? -3.530 -10.935 12.411 1.00 97.62 100 GLY A O 1
ATOM 810 N N . ARG A 1 101 ? -5.495 -10.724 11.341 1.00 97.12 101 ARG A N 1
ATOM 811 C CA . ARG A 1 101 ? -4.940 -10.841 9.984 1.00 97.12 101 ARG A CA 1
ATOM 812 C C . ARG A 1 101 ? -5.627 -9.925 8.979 1.00 97.12 101 ARG A C 1
ATOM 814 O O . ARG A 1 101 ? -6.828 -9.676 9.031 1.00 97.12 101 ARG A O 1
ATOM 821 N N . LEU A 1 102 ? -4.851 -9.505 7.987 1.00 96.94 102 LEU A N 1
ATOM 822 C CA . LEU A 1 102 ? -5.340 -8.931 6.740 1.00 96.94 102 LEU A CA 1
ATOM 823 C C . LEU A 1 102 ? -5.415 -10.016 5.665 1.00 96.94 102 LEU A C 1
ATOM 825 O O . LEU A 1 102 ? -4.563 -10.906 5.593 1.00 96.94 102 LEU A O 1
ATOM 829 N N . PHE A 1 103 ? -6.401 -9.896 4.780 1.00 94.81 103 PHE A N 1
ATOM 830 C CA . PHE A 1 103 ? -6.581 -10.773 3.629 1.00 94.81 103 PHE A CA 1
ATOM 831 C C . PHE A 1 103 ? -6.743 -9.962 2.347 1.00 94.81 103 PHE A C 1
ATOM 833 O O . PHE A 1 103 ? -7.372 -8.907 2.332 1.00 94.81 103 PHE A O 1
ATOM 840 N N . SER A 1 104 ? -6.204 -10.491 1.252 1.00 92.56 104 SER A N 1
ATOM 841 C CA . SER A 1 104 ? -6.461 -9.965 -0.090 1.00 92.56 104 SER A CA 1
ATOM 842 C C . SER A 1 104 ? -7.934 -10.127 -0.484 1.00 92.56 104 SER A C 1
ATOM 844 O O . SER A 1 104 ? -8.641 -10.999 0.034 1.00 92.56 104 SER A O 1
ATOM 846 N N . ALA A 1 105 ? -8.389 -9.345 -1.466 1.00 88.31 105 ALA A N 1
ATOM 847 C CA . ALA A 1 105 ? -9.754 -9.441 -1.981 1.00 88.31 105 ALA A CA 1
ATOM 848 C C . ALA A 1 105 ? -10.072 -10.852 -2.509 1.00 88.31 105 ALA A C 1
ATOM 850 O O . ALA A 1 105 ? -11.134 -11.398 -2.211 1.00 88.31 105 ALA A O 1
ATOM 851 N N . SER A 1 106 ? -9.140 -11.481 -3.232 1.00 88.81 106 SER A N 1
ATOM 852 C CA . SER A 1 106 ? -9.297 -12.856 -3.722 1.00 88.81 106 SER A CA 1
ATOM 853 C C . SER A 1 106 ? -9.423 -13.868 -2.583 1.00 88.81 106 SER A C 1
ATOM 855 O O . SER A 1 106 ? -10.235 -14.789 -2.668 1.00 88.81 106 SER A O 1
ATOM 857 N N . LYS A 1 107 ? -8.669 -13.695 -1.489 1.00 91.56 107 LYS A N 1
ATOM 858 C CA . LYS A 1 107 ? -8.762 -14.584 -0.325 1.00 91.56 107 LYS A CA 1
ATOM 859 C C . LYS A 1 107 ? -10.094 -14.424 0.413 1.00 91.56 107 LYS A C 1
ATOM 861 O O . LYS A 1 107 ? -10.673 -15.427 0.817 1.00 91.56 107 LYS A O 1
ATOM 866 N N . LEU A 1 108 ? -10.606 -13.201 0.526 1.00 89.44 108 LEU A N 1
ATOM 867 C CA . LEU A 1 108 ? -11.918 -12.921 1.123 1.00 89.44 108 LEU A CA 1
ATOM 868 C C . LEU A 1 108 ? -13.063 -13.479 0.260 1.00 89.44 108 LEU A C 1
ATOM 870 O O . LEU A 1 108 ? -13.978 -14.106 0.786 1.00 89.44 108 LEU A O 1
ATOM 874 N N . LYS A 1 109 ? -12.967 -13.391 -1.073 1.00 86.12 109 LYS A N 1
ATOM 875 C CA . LYS A 1 109 ? -13.928 -14.048 -1.980 1.00 86.12 109 LYS A CA 1
ATOM 876 C C . LYS A 1 109 ? -14.005 -15.565 -1.738 1.00 86.12 109 LYS A C 1
ATOM 878 O O . LYS A 1 109 ? -15.092 -16.137 -1.758 1.00 86.12 109 LYS A O 1
ATOM 883 N N . GLN A 1 110 ? -12.883 -16.224 -1.431 1.00 86.88 110 GLN A N 1
ATOM 884 C CA . GLN A 1 110 ? -12.859 -17.663 -1.113 1.00 86.88 110 GLN A CA 1
ATOM 885 C C . GLN A 1 110 ? -13.552 -18.018 0.212 1.00 86.88 110 GLN A C 1
ATOM 887 O O . GLN A 1 110 ? -13.972 -19.162 0.377 1.00 86.88 110 GLN A O 1
ATOM 892 N N . THR A 1 111 ? -13.690 -17.076 1.151 1.00 82.81 111 THR A N 1
ATOM 893 C CA . THR A 1 111 ? -14.424 -17.295 2.412 1.00 82.81 111 THR A CA 1
ATOM 894 C C . THR A 1 111 ? -15.925 -17.023 2.280 1.00 82.81 111 THR A C 1
ATOM 896 O O . THR A 1 111 ? -16.655 -17.114 3.264 1.00 82.81 111 THR A O 1
ATOM 899 N N . GLY A 1 112 ? -16.405 -16.712 1.068 1.00 80.94 112 GLY A N 1
ATOM 900 C CA . GLY A 1 112 ? -17.794 -16.336 0.801 1.00 80.94 112 GLY A CA 1
ATOM 901 C C . GLY A 1 112 ? -18.096 -14.860 1.072 1.00 80.94 112 GLY A C 1
ATOM 902 O O . GLY A 1 112 ? -19.255 -14.454 1.005 1.00 80.94 112 GLY A O 1
ATOM 903 N N . LEU A 1 113 ? -17.076 -14.046 1.372 1.00 78.62 113 LEU A N 1
ATOM 904 C CA . LEU A 1 113 ? -17.225 -12.600 1.488 1.00 78.62 113 LEU A CA 1
ATOM 905 C C . LEU A 1 113 ? -17.151 -11.958 0.101 1.00 78.62 113 LEU A C 1
ATOM 907 O O . LEU A 1 113 ? -16.084 -11.834 -0.498 1.00 78.62 113 LEU A O 1
ATOM 911 N N . GLU A 1 114 ? -18.299 -11.499 -0.388 1.00 70.06 114 GLU A N 1
ATOM 912 C CA . GLU A 1 114 ? -18.375 -10.691 -1.604 1.00 70.06 114 GLU A CA 1
ATOM 913 C C . GLU A 1 114 ? -17.758 -9.310 -1.356 1.00 70.06 114 GLU A C 1
ATOM 915 O O . GLU A 1 114 ? -18.347 -8.438 -0.711 1.00 70.06 114 GLU A O 1
ATOM 920 N N . ILE A 1 115 ? -16.542 -9.113 -1.865 1.00 71.94 115 ILE A N 1
ATOM 921 C CA . ILE A 1 115 ? -15.863 -7.818 -1.885 1.00 71.94 115 ILE A CA 1
ATOM 922 C C . ILE A 1 115 ? -15.634 -7.442 -3.338 1.00 71.94 115 ILE A C 1
ATOM 924 O O . ILE A 1 115 ? -14.854 -8.075 -4.055 1.00 71.94 115 ILE A O 1
ATOM 928 N N . ARG A 1 116 ? -16.320 -6.387 -3.776 1.00 69.25 116 ARG A N 1
ATOM 929 C CA . ARG A 1 116 ? -16.120 -5.824 -5.108 1.00 69.25 116 ARG A CA 1
ATOM 930 C C . ARG A 1 116 ? -14.754 -5.149 -5.159 1.00 69.25 116 ARG A C 1
ATOM 932 O O . ARG A 1 116 ? -14.502 -4.238 -4.378 1.00 69.25 116 ARG A O 1
ATOM 939 N N . ALA A 1 117 ? -13.884 -5.570 -6.071 1.00 69.62 117 ALA A N 1
ATOM 940 C CA . ALA A 1 117 ? -12.550 -4.999 -6.232 1.00 69.62 117 ALA A CA 1
ATOM 941 C C . ALA A 1 117 ? -12.629 -3.736 -7.108 1.00 69.62 117 ALA A C 1
ATOM 943 O O . ALA A 1 117 ? -12.324 -3.762 -8.296 1.00 69.62 117 ALA A O 1
ATOM 944 N N . ILE A 1 118 ? -13.106 -2.633 -6.520 1.00 70.75 118 ILE A N 1
ATOM 945 C CA . ILE A 1 118 ? -13.562 -1.440 -7.253 1.00 70.75 118 ILE A CA 1
ATOM 946 C C . ILE A 1 118 ? -12.459 -0.783 -8.091 1.00 70.75 118 ILE A C 1
ATOM 948 O O . ILE A 1 118 ? -12.751 -0.328 -9.192 1.00 70.75 118 ILE A O 1
ATOM 952 N N . GLY A 1 119 ? -11.210 -0.758 -7.620 1.00 66.00 119 GLY A N 1
ATOM 953 C CA . GLY A 1 119 ? -10.072 -0.268 -8.408 1.00 66.00 119 GLY A CA 1
ATOM 954 C C . GLY A 1 119 ? -9.699 -1.239 -9.530 1.00 66.00 119 GLY A C 1
ATOM 955 O O . GLY A 1 119 ? -9.881 -0.927 -10.705 1.00 66.00 119 GLY A O 1
ATOM 956 N N . PHE A 1 120 ? -9.247 -2.438 -9.158 1.00 68.25 120 PHE A N 1
ATOM 957 C CA . PHE A 1 120 ? -8.717 -3.465 -10.066 1.00 68.25 120 PHE A CA 1
ATOM 958 C C . PHE A 1 120 ? -9.642 -3.789 -11.245 1.00 68.25 120 PHE A C 1
ATOM 960 O O . PHE A 1 120 ? -9.214 -3.798 -12.401 1.00 68.25 120 PHE A O 1
ATOM 967 N N . GLU A 1 121 ? -10.926 -4.035 -10.962 1.00 67.81 121 GLU A N 1
ATOM 968 C CA . GLU A 1 121 ? -11.907 -4.409 -11.987 1.00 67.81 121 GLU A CA 1
ATOM 969 C C . GLU A 1 121 ? -12.204 -3.231 -12.928 1.00 67.81 121 GLU A C 1
ATOM 971 O O . GLU A 1 121 ? -12.325 -3.425 -14.137 1.00 67.81 121 GLU A O 1
ATOM 976 N N . THR A 1 122 ? -12.265 -2.003 -12.400 1.00 66.50 122 THR A N 1
ATOM 977 C CA . THR A 1 122 ? -12.531 -0.791 -13.197 1.00 66.50 122 THR A CA 1
ATOM 978 C C . THR A 1 122 ? -11.349 -0.436 -14.091 1.00 66.50 122 THR A C 1
ATOM 980 O O . THR A 1 122 ? -11.540 -0.056 -15.247 1.00 66.50 122 THR A O 1
ATOM 983 N N . PHE A 1 123 ? -10.126 -0.590 -13.583 1.00 65.69 123 PHE A N 1
ATOM 984 C CA . PHE A 1 123 ? -8.914 -0.339 -14.352 1.00 65.69 123 PHE A CA 1
ATOM 985 C C . PHE A 1 123 ? -8.572 -1.480 -15.310 1.00 65.69 123 PHE A C 1
ATOM 987 O O . PHE A 1 123 ? -7.669 -1.310 -16.116 1.00 65.69 123 PHE A O 1
ATOM 994 N N . GLY A 1 124 ? -9.279 -2.616 -15.292 1.00 67.44 124 GLY A N 1
ATOM 995 C CA . GLY A 1 124 ? -8.977 -3.750 -16.170 1.00 67.44 124 GLY A CA 1
ATOM 996 C C . GLY A 1 124 ? -7.570 -4.302 -15.935 1.00 67.44 124 GLY A C 1
ATOM 997 O O . GLY A 1 124 ? -6.869 -4.635 -16.898 1.00 67.44 124 GLY A O 1
ATOM 998 N N . GLU A 1 125 ? -7.146 -4.323 -14.670 1.00 74.62 125 GLU A N 1
ATOM 999 C CA . GLU A 1 125 ? -5.880 -4.915 -14.243 1.00 74.62 125 GLU A CA 1
ATOM 1000 C C . GLU A 1 125 ? -5.959 -6.442 -14.321 1.00 74.62 125 GLU A C 1
ATOM 1002 O O . GLU A 1 125 ? -7.038 -7.041 -14.388 1.00 74.62 125 GLU A O 1
ATOM 1007 N N . SER A 1 126 ? -4.800 -7.089 -14.346 1.00 75.88 126 SER A N 1
ATOM 1008 C CA . SER A 1 126 ? -4.732 -8.547 -14.366 1.00 75.88 126 SER A CA 1
ATOM 1009 C C . SER A 1 126 ? -5.302 -9.125 -13.059 1.00 75.88 126 SER A C 1
ATOM 1011 O O . SER A 1 126 ? -5.117 -8.559 -11.980 1.00 75.88 126 SER A O 1
ATOM 1013 N N . ALA A 1 127 ? -6.034 -10.241 -13.147 1.00 78.56 127 ALA A N 1
ATOM 1014 C CA . ALA A 1 127 ? -6.849 -10.760 -12.042 1.00 78.56 127 ALA A CA 1
ATOM 1015 C C . ALA A 1 127 ? -6.045 -11.074 -10.765 1.00 78.56 127 ALA A C 1
ATOM 1017 O O . ALA A 1 127 ? -6.563 -10.937 -9.656 1.00 78.56 127 ALA A O 1
ATOM 1018 N N . GLU A 1 128 ? -4.775 -11.450 -10.907 1.00 84.38 128 GLU A N 1
ATOM 1019 C CA . GLU A 1 128 ? -3.878 -11.749 -9.794 1.00 84.38 128 GLU A CA 1
ATOM 1020 C C . GLU A 1 128 ? -3.563 -10.530 -8.922 1.00 84.38 128 GLU A C 1
ATOM 1022 O O . GLU A 1 128 ? -3.180 -10.697 -7.769 1.00 84.38 128 GLU A O 1
ATOM 1027 N N . TYR A 1 129 ? -3.770 -9.298 -9.399 1.00 82.00 129 TYR A N 1
ATOM 1028 C CA . TYR A 1 129 ? -3.612 -8.114 -8.548 1.00 82.00 129 TYR A CA 1
ATOM 1029 C C . TYR A 1 129 ? -4.586 -8.124 -7.358 1.00 82.00 129 TYR A C 1
ATOM 1031 O O . TYR A 1 129 ? -4.252 -7.596 -6.295 1.00 82.00 129 TYR A O 1
ATOM 1039 N N . GLY A 1 130 ? -5.739 -8.793 -7.499 1.00 85.88 130 GLY A N 1
ATOM 1040 C CA . GLY A 1 130 ? -6.686 -9.033 -6.408 1.00 85.88 130 GLY A CA 1
ATOM 1041 C C . GLY A 1 130 ? -6.194 -10.031 -5.352 1.00 85.88 130 GLY A C 1
ATOM 1042 O O . GLY A 1 130 ? -6.790 -10.121 -4.279 1.00 85.88 130 GLY A O 1
ATOM 1043 N N . GLU A 1 131 ? -5.109 -10.765 -5.622 1.00 91.50 131 GLU A N 1
ATOM 1044 C CA . GLU A 1 131 ? -4.446 -11.654 -4.660 1.00 91.50 131 GLU A CA 1
ATOM 1045 C C . GLU A 1 131 ? -3.494 -10.914 -3.724 1.00 91.50 131 GLU A C 1
ATOM 1047 O O . GLU A 1 131 ? -2.929 -11.529 -2.824 1.00 91.50 131 GLU A O 1
ATOM 1052 N N . PHE A 1 132 ? -3.319 -9.605 -3.895 1.00 92.81 132 PHE A N 1
ATOM 1053 C CA . PHE A 1 132 ? -2.409 -8.820 -3.077 1.00 92.81 132 PHE A CA 1
ATOM 1054 C C . PHE A 1 132 ? -3.148 -7.873 -2.135 1.00 92.81 132 PHE A C 1
ATOM 1056 O O . PHE A 1 132 ? -4.168 -7.274 -2.475 1.00 92.81 132 PHE A O 1
ATOM 1063 N N . ILE A 1 133 ? -2.595 -7.731 -0.934 1.00 94.31 133 ILE A N 1
ATOM 1064 C CA . ILE A 1 133 ? -2.896 -6.642 -0.011 1.00 94.31 133 ILE A CA 1
ATOM 1065 C C . ILE A 1 133 ? -1.932 -5.515 -0.359 1.00 94.31 133 ILE A C 1
ATOM 1067 O O . ILE A 1 133 ? -0.715 -5.704 -0.304 1.00 94.31 133 ILE A O 1
ATOM 1071 N N . HIS A 1 134 ? -2.479 -4.367 -0.740 1.00 91.88 134 HIS A N 1
ATOM 1072 C CA . HIS A 1 134 ? -1.697 -3.194 -1.113 1.00 91.88 134 HIS A CA 1
ATOM 1073 C C . HIS A 1 134 ? -1.598 -2.236 0.066 1.00 91.88 134 HIS A C 1
ATOM 1075 O O . HIS A 1 134 ? -2.572 -2.025 0.797 1.00 91.88 134 HIS A O 1
ATOM 1081 N N . PHE A 1 135 ? -0.415 -1.655 0.225 1.00 94.75 135 PHE A N 1
ATOM 1082 C CA . PHE A 1 135 ? -0.115 -0.702 1.281 1.00 94.75 135 PHE A CA 1
ATOM 1083 C C . PHE A 1 135 ? 0.225 0.659 0.693 1.00 94.75 135 PHE A C 1
ATOM 1085 O O . PHE A 1 135 ? 0.629 0.789 -0.464 1.00 94.75 135 PHE A O 1
ATOM 1092 N N . CYS A 1 136 ? 0.069 1.683 1.518 1.00 92.06 136 CYS A N 1
ATOM 1093 C CA . CYS A 1 136 ? 0.494 3.040 1.221 1.00 92.06 136 CYS A CA 1
ATOM 1094 C C . CYS A 1 136 ? 1.659 3.421 2.140 1.00 92.06 136 CYS A C 1
ATOM 1096 O O . CYS A 1 136 ? 1.717 2.937 3.268 1.00 92.06 136 CYS A O 1
ATOM 1098 N N . PRO A 1 137 ? 2.575 4.301 1.711 1.00 92.50 137 PRO A N 1
ATOM 1099 C CA . PRO A 1 137 ? 3.498 4.938 2.642 1.00 92.50 137 PRO A CA 1
ATOM 1100 C C . PRO A 1 137 ? 2.736 5.803 3.656 1.00 92.50 137 PRO A C 1
ATOM 1102 O O . PRO A 1 137 ? 1.677 6.353 3.330 1.00 92.50 137 PRO A O 1
ATOM 1105 N N . LEU A 1 138 ? 3.314 5.980 4.845 1.00 94.06 138 LEU A N 1
ATOM 1106 C CA . LEU A 1 138 ? 2.891 7.001 5.809 1.00 94.06 138 LEU A CA 1
ATOM 1107 C C . LEU A 1 138 ? 2.789 8.395 5.150 1.00 94.06 138 LEU A C 1
ATOM 1109 O O . LEU A 1 138 ? 3.538 8.714 4.221 1.00 94.06 138 LEU A O 1
ATOM 1113 N N . GLY A 1 139 ? 1.837 9.224 5.588 1.00 92.25 139 GLY A N 1
ATOM 1114 C CA . GLY A 1 139 ? 1.600 10.556 5.024 1.00 92.25 139 GLY A CA 1
ATOM 1115 C C . GLY A 1 139 ? 0.828 10.560 3.701 1.00 92.25 139 GLY A C 1
ATOM 1116 O O . GLY A 1 139 ? 0.733 11.599 3.041 1.00 92.25 139 GLY A O 1
ATOM 1117 N N . LYS A 1 140 ? 0.294 9.412 3.256 1.00 92.06 140 LYS A N 1
ATOM 1118 C CA . LYS A 1 140 ? -0.528 9.309 2.039 1.00 92.06 140 LYS A CA 1
ATOM 1119 C C . LYS A 1 140 ? -1.981 8.923 2.369 1.00 92.06 140 LYS A C 1
ATOM 1121 O O . LYS A 1 140 ? -2.201 7.916 3.047 1.00 92.06 140 LYS A O 1
ATOM 1126 N N . PRO A 1 141 ? -2.987 9.637 1.820 1.00 93.44 141 PRO A N 1
ATOM 1127 C CA . PRO A 1 141 ? -4.411 9.362 2.068 1.00 93.44 141 PRO A CA 1
ATOM 1128 C C . PRO A 1 141 ? -5.020 8.308 1.124 1.00 93.44 141 PRO A C 1
ATOM 1130 O O . PRO A 1 141 ? -6.228 8.097 1.115 1.00 93.44 141 PRO A O 1
ATOM 1133 N N . HIS A 1 142 ? -4.211 7.642 0.293 1.00 91.38 142 HIS A N 1
ATOM 1134 C CA . HIS A 1 142 ? -4.713 6.785 -0.790 1.00 91.38 142 HIS A CA 1
ATOM 1135 C C . HIS A 1 142 ? -5.502 5.575 -0.263 1.00 91.38 142 HIS A C 1
ATOM 1137 O O . HIS A 1 142 ? -6.511 5.208 -0.860 1.00 91.38 142 HIS A O 1
ATOM 1143 N N . GLY A 1 143 ? -5.101 5.007 0.881 1.00 92.12 143 GLY A N 1
ATOM 1144 C CA . GLY A 1 143 ? -5.866 3.954 1.557 1.00 92.12 143 GLY A CA 1
ATOM 1145 C C . GLY A 1 143 ? -7.284 4.400 1.928 1.00 92.12 143 GLY A C 1
ATOM 1146 O O . GLY A 1 143 ? -8.238 3.661 1.703 1.00 92.12 143 GLY A O 1
ATOM 1147 N N . GLU A 1 144 ? -7.451 5.642 2.387 1.00 95.50 144 GLU A N 1
ATOM 1148 C CA . GLU A 1 144 ? -8.767 6.183 2.749 1.00 95.50 144 GLU A CA 1
ATOM 1149 C C . GLU A 1 144 ? -9.659 6.401 1.521 1.00 95.50 144 GLU A C 1
ATOM 1151 O O . GLU A 1 144 ? -10.861 6.146 1.559 1.00 95.50 144 GLU A O 1
ATOM 1156 N N . VAL A 1 145 ? -9.077 6.786 0.381 1.00 93.31 145 VAL A N 1
ATOM 1157 C CA . VAL A 1 145 ? -9.813 6.882 -0.892 1.00 93.31 145 VAL A CA 1
ATOM 1158 C C . VAL A 1 145 ? -10.292 5.515 -1.380 1.00 93.31 145 VAL A C 1
ATOM 1160 O O . VAL A 1 145 ? -11.383 5.404 -1.950 1.00 93.31 145 VAL A O 1
ATOM 1163 N N . VAL A 1 146 ? -9.519 4.456 -1.130 1.00 90.62 146 VAL A N 1
ATOM 1164 C CA . VAL A 1 146 ? -9.953 3.080 -1.402 1.00 90.62 146 VAL A CA 1
ATOM 1165 C C . VAL A 1 146 ? -11.146 2.717 -0.512 1.00 90.62 146 VAL A C 1
ATOM 1167 O O . VAL A 1 146 ? -12.144 2.204 -1.023 1.00 90.62 146 VAL A O 1
ATOM 1170 N N . VAL A 1 147 ? -11.103 3.052 0.782 1.00 92.88 147 VAL A N 1
ATOM 1171 C CA . VAL A 1 147 ? -12.228 2.858 1.718 1.00 92.88 147 VAL A CA 1
ATOM 1172 C C . VAL A 1 147 ? -13.474 3.619 1.252 1.00 92.88 147 VAL A C 1
ATOM 1174 O O . VAL A 1 147 ? -14.545 3.021 1.129 1.00 92.88 147 VAL A O 1
ATOM 1177 N N . LEU A 1 148 ? -13.338 4.903 0.909 1.00 93.56 148 LEU A N 1
ATOM 1178 C CA . LEU A 1 148 ? -14.419 5.716 0.346 1.00 93.56 148 LEU A CA 1
ATOM 1179 C C . LEU A 1 148 ? -14.994 5.085 -0.932 1.00 93.56 148 LEU A C 1
ATOM 1181 O O . LEU A 1 148 ? -16.212 4.964 -1.072 1.00 93.56 148 LEU A O 1
ATOM 1185 N N . SER A 1 149 ? -14.141 4.624 -1.847 1.00 90.88 149 SER A N 1
ATOM 1186 C CA . SER A 1 149 ? -14.581 3.953 -3.075 1.00 90.88 149 SER A CA 1
ATOM 1187 C C . SER A 1 149 ? -15.411 2.703 -2.763 1.00 90.88 149 SER A C 1
ATOM 1189 O O . SER A 1 149 ? -16.480 2.512 -3.345 1.00 90.88 149 SER A O 1
ATOM 1191 N N . HIS A 1 150 ? -14.982 1.890 -1.789 1.00 89.12 150 HIS A N 1
ATOM 1192 C CA . HIS A 1 150 ? -15.746 0.739 -1.290 1.00 89.12 150 HIS A CA 1
ATOM 1193 C C . HIS A 1 150 ? -17.110 1.122 -0.724 1.00 89.12 150 HIS A C 1
ATOM 1195 O O . HIS A 1 150 ? -18.103 0.492 -1.088 1.00 89.12 150 HIS A O 1
ATOM 1201 N N . GLN A 1 151 ? -17.187 2.179 0.081 1.00 90.25 151 GLN A N 1
ATOM 1202 C CA . GLN A 1 151 ? -18.454 2.670 0.630 1.00 90.25 151 GLN A CA 1
ATOM 1203 C C . GLN A 1 151 ? -19.411 3.179 -0.453 1.00 90.25 151 GLN A C 1
ATOM 1205 O O . GLN A 1 151 ? -20.624 3.009 -0.342 1.00 90.25 151 GLN A O 1
ATOM 1210 N N . ARG A 1 152 ? -18.881 3.784 -1.522 1.00 90.25 152 ARG A N 1
ATOM 1211 C CA . ARG A 1 152 ? -19.681 4.316 -2.637 1.00 90.25 152 ARG A CA 1
ATOM 1212 C C . ARG A 1 152 ? -19.972 3.285 -3.729 1.00 90.25 152 ARG A C 1
ATOM 1214 O O . ARG A 1 152 ? -20.792 3.548 -4.605 1.00 90.25 152 ARG A O 1
ATOM 1221 N N . GLY A 1 153 ? -19.312 2.127 -3.709 1.00 87.62 153 GLY A N 1
ATOM 1222 C CA . GLY A 1 153 ? -19.468 1.089 -4.729 1.00 87.62 153 GLY A CA 1
ATOM 1223 C C . GLY A 1 153 ? -18.922 1.473 -6.113 1.00 87.62 153 GLY A C 1
ATOM 1224 O O . GLY A 1 153 ? -19.223 0.784 -7.091 1.00 87.62 153 GLY A O 1
ATOM 1225 N N . THR A 1 154 ? -18.135 2.549 -6.205 1.00 86.94 154 THR A N 1
ATOM 1226 C CA . THR A 1 154 ? -17.533 3.077 -7.438 1.00 86.94 154 THR A CA 1
ATOM 1227 C C . THR A 1 154 ? -16.168 3.686 -7.143 1.00 86.94 154 THR A C 1
ATOM 1229 O O . THR A 1 154 ? -15.906 4.086 -6.012 1.00 86.94 154 THR A O 1
ATOM 1232 N N . LEU A 1 155 ? -15.296 3.754 -8.150 1.00 85.38 155 LEU A N 1
ATOM 1233 C CA . LEU A 1 155 ? -13.993 4.398 -8.018 1.00 85.38 155 LEU A CA 1
ATOM 1234 C C . LEU A 1 155 ? -14.188 5.894 -7.751 1.00 85.38 155 LEU A C 1
ATOM 1236 O O . LEU A 1 155 ? -14.826 6.586 -8.547 1.00 85.38 155 LEU A O 1
ATOM 1240 N N . ILE A 1 156 ? -13.619 6.371 -6.649 1.00 87.94 156 ILE A N 1
ATOM 1241 C CA . ILE A 1 156 ? -13.535 7.782 -6.280 1.00 87.94 156 ILE A CA 1
ATOM 1242 C C . ILE A 1 156 ? -12.055 8.154 -6.195 1.00 87.94 156 ILE A C 1
ATOM 1244 O O . ILE A 1 156 ? -11.241 7.351 -5.754 1.00 87.94 156 ILE A O 1
ATOM 1248 N N . THR A 1 157 ? -11.702 9.363 -6.629 1.00 83.94 157 THR A N 1
ATOM 1249 C CA . THR A 1 157 ? -10.331 9.905 -6.552 1.00 83.94 157 THR A CA 1
ATOM 1250 C C . THR A 1 157 ? -10.279 11.260 -5.841 1.00 83.94 157 THR A C 1
ATOM 1252 O O . THR A 1 157 ? -9.262 11.942 -5.889 1.00 83.94 157 THR A O 1
ATOM 1255 N N . ASP A 1 158 ? -11.392 11.675 -5.236 1.00 89.69 158 ASP A N 1
ATOM 1256 C CA . ASP A 1 158 ? -11.524 12.934 -4.509 1.00 89.69 158 ASP A CA 1
ATOM 1257 C C . ASP A 1 158 ? -11.118 12.737 -3.042 1.00 89.69 158 ASP A C 1
ATOM 1259 O O . ASP A 1 158 ? -11.746 11.961 -2.318 1.00 89.69 158 ASP A O 1
ATOM 1263 N N . PHE A 1 159 ? -10.054 13.422 -2.620 1.00 90.12 159 PHE A N 1
ATOM 1264 C CA . PHE A 1 159 ? -9.544 13.366 -1.249 1.00 90.12 159 PHE A CA 1
ATOM 1265 C C . PHE A 1 159 ? -10.385 14.171 -0.253 1.00 90.12 159 PHE A C 1
ATOM 1267 O O . PHE A 1 159 ? -10.228 13.965 0.948 1.00 90.12 159 PHE A O 1
ATOM 1274 N N . GLU A 1 160 ? -11.277 15.036 -0.742 1.00 93.56 160 GLU A N 1
ATOM 1275 C CA . GLU A 1 160 ? -12.111 15.939 0.057 1.00 93.56 160 GLU A CA 1
ATOM 1276 C C . GLU A 1 160 ? -13.577 15.478 0.117 1.00 93.56 160 GLU A C 1
ATOM 1278 O O . GLU A 1 160 ? -14.437 16.147 0.688 1.00 93.56 160 GLU A O 1
ATOM 1283 N N . ALA A 1 161 ? -13.887 14.323 -0.474 1.00 93.94 161 ALA A N 1
ATOM 1284 C CA . ALA A 1 161 ? -15.226 13.759 -0.444 1.00 93.94 161 ALA A CA 1
ATOM 1285 C C . ALA A 1 161 ? -15.533 13.109 0.914 1.00 93.94 161 ALA A C 1
ATOM 1287 O O . ALA A 1 161 ? -14.726 12.362 1.466 1.00 93.94 161 ALA A O 1
ATOM 1288 N N . GLU A 1 162 ? -16.741 13.349 1.424 1.00 95.06 162 GLU A N 1
ATOM 1289 C CA . GLU A 1 162 ? -17.173 12.819 2.717 1.00 95.06 162 GLU A CA 1
ATOM 1290 C C . G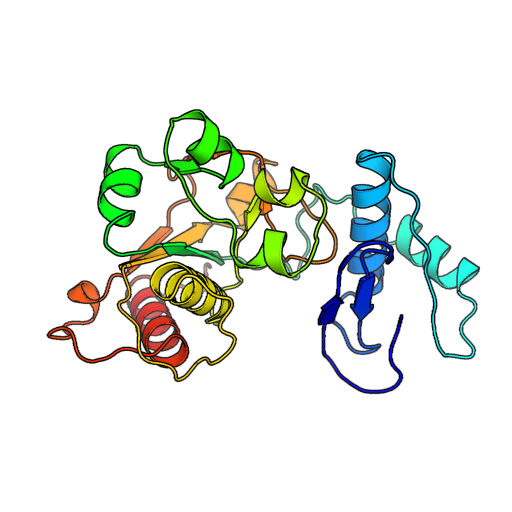LU A 1 162 ? -17.267 11.285 2.724 1.00 95.06 162 GLU A C 1
ATOM 1292 O O . GLU A 1 162 ? -17.863 10.665 1.824 1.00 95.06 162 GLU A O 1
ATOM 1297 N N . TYR A 1 163 ? -16.739 10.684 3.789 1.00 94.38 163 TYR A N 1
ATOM 1298 C CA . TYR A 1 163 ? -16.762 9.245 4.040 1.00 94.38 163 TYR A CA 1
ATOM 1299 C C . TYR A 1 163 ? -16.734 8.934 5.546 1.00 94.38 163 TYR A C 1
ATOM 1301 O O . TYR A 1 163 ? -16.585 9.831 6.376 1.00 94.38 163 TYR A O 1
ATOM 1309 N N . VAL A 1 164 ? -16.885 7.654 5.897 1.00 94.06 164 VAL A N 1
ATOM 1310 C CA . VAL A 1 164 ? -16.799 7.192 7.291 1.00 94.06 164 VAL A CA 1
ATOM 1311 C C . VAL A 1 164 ? -15.504 6.392 7.492 1.00 94.06 164 VAL A C 1
ATOM 1313 O O . VAL A 1 164 ? -15.402 5.286 6.959 1.00 94.06 164 VAL A O 1
ATOM 1316 N N . PRO A 1 165 ? -14.512 6.885 8.247 1.00 94.81 165 PRO A N 1
ATOM 1317 C CA . PRO A 1 165 ? -13.278 6.146 8.501 1.00 94.81 165 PRO A CA 1
ATOM 1318 C C . PRO A 1 165 ? -13.538 4.921 9.377 1.00 94.81 165 PRO A C 1
ATOM 1320 O O . PRO A 1 165 ? -14.301 4.989 10.339 1.00 94.81 165 PRO A O 1
ATOM 1323 N N . GLY A 1 166 ? -12.885 3.801 9.062 1.00 94.75 166 GLY A N 1
ATOM 1324 C CA . GLY A 1 166 ? -12.883 2.620 9.925 1.00 94.75 166 GLY A CA 1
ATOM 1325 C C . GLY A 1 166 ? -11.659 2.587 10.825 1.00 94.75 166 GLY A C 1
ATOM 1326 O O . GLY A 1 166 ? -11.702 3.034 11.967 1.00 94.75 166 GLY A O 1
ATOM 1327 N N . ALA A 1 167 ? -10.570 2.038 10.296 1.00 96.62 167 ALA A N 1
ATOM 1328 C CA . ALA A 1 167 ? -9.293 1.975 10.989 1.00 96.62 167 ALA A CA 1
ATOM 1329 C C . ALA A 1 167 ? -8.141 2.190 10.011 1.00 96.62 167 ALA A C 1
ATOM 1331 O O . ALA A 1 167 ? -8.161 1.652 8.898 1.00 96.62 167 ALA A O 1
ATOM 1332 N N . ARG A 1 168 ? -7.136 2.943 10.458 1.00 97.94 168 ARG A N 1
ATOM 1333 C CA . ARG A 1 168 ? -5.853 3.127 9.786 1.00 97.94 168 ARG A CA 1
ATOM 1334 C C . ARG A 1 168 ? -4.795 2.348 10.559 1.00 97.94 168 ARG A C 1
ATOM 1336 O O . ARG A 1 168 ? -4.566 2.605 11.737 1.00 97.94 168 ARG A O 1
ATOM 1343 N N . ILE A 1 169 ? -4.227 1.344 9.907 1.00 98.56 169 ILE A N 1
ATOM 1344 C CA . ILE A 1 169 ? -3.349 0.326 10.487 1.00 98.56 169 ILE A CA 1
ATOM 1345 C C . ILE A 1 169 ? -1.914 0.640 10.072 1.00 98.56 169 ILE A C 1
ATOM 1347 O O . ILE A 1 169 ? -1.642 0.744 8.874 1.00 98.56 169 ILE A O 1
ATOM 1351 N N . TYR A 1 170 ? -1.014 0.751 11.047 1.00 98.38 170 TYR A N 1
ATOM 1352 C CA . TYR A 1 170 ? 0.393 1.103 10.865 1.00 98.38 170 TYR A CA 1
ATOM 1353 C C . TYR A 1 170 ? 1.271 -0.129 11.092 1.00 98.38 170 TYR A C 1
ATOM 1355 O O . TYR A 1 170 ? 1.162 -0.797 12.122 1.00 98.38 170 TYR A O 1
ATOM 1363 N N . LEU A 1 171 ? 2.119 -0.450 10.116 1.00 98.19 171 LEU A N 1
ATOM 1364 C CA . LEU A 1 171 ? 2.887 -1.694 10.057 1.00 98.19 171 LEU A CA 1
ATOM 1365 C C . LEU A 1 171 ? 4.384 -1.415 9.876 1.00 98.19 171 LEU A C 1
ATOM 1367 O O . LEU A 1 171 ? 4.759 -0.562 9.070 1.00 98.19 171 LEU A O 1
ATOM 1371 N N . ASP A 1 172 ? 5.224 -2.179 10.574 1.00 96.94 172 ASP A N 1
ATOM 1372 C CA . ASP A 1 172 ? 6.686 -2.141 10.476 1.00 96.94 172 ASP A CA 1
ATOM 1373 C C . ASP A 1 172 ? 7.148 -2.729 9.138 1.00 96.94 172 ASP A C 1
ATOM 1375 O O . ASP A 1 172 ? 7.243 -3.946 8.937 1.00 96.94 172 ASP A O 1
ATOM 1379 N N . ALA A 1 173 ? 7.446 -1.834 8.202 1.00 95.38 173 ALA A N 1
ATOM 1380 C CA . ALA A 1 173 ? 7.856 -2.188 6.857 1.00 95.38 173 ALA A CA 1
ATOM 1381 C C . ALA A 1 173 ? 9.245 -2.836 6.829 1.00 95.38 173 ALA A C 1
ATOM 1383 O O . ALA A 1 173 ? 9.483 -3.727 6.012 1.00 95.38 173 ALA A O 1
ATOM 1384 N N . GLN A 1 174 ? 10.156 -2.404 7.707 1.00 92.81 174 GLN A N 1
ATOM 1385 C CA . GLN A 1 174 ? 11.527 -2.911 7.754 1.00 92.81 174 GLN A CA 1
ATOM 1386 C C . GLN A 1 174 ? 11.542 -4.363 8.213 1.00 92.81 174 GLN A C 1
ATOM 1388 O O . GLN A 1 174 ? 12.214 -5.200 7.608 1.00 92.81 174 GLN A O 1
ATOM 1393 N N . ARG A 1 175 ? 10.732 -4.693 9.220 1.00 95.38 175 ARG A N 1
ATOM 1394 C CA . ARG A 1 175 ? 10.544 -6.073 9.657 1.00 95.38 175 ARG A CA 1
ATOM 1395 C C . ARG A 1 175 ? 9.865 -6.921 8.588 1.00 95.38 175 ARG A C 1
ATOM 1397 O O . ARG A 1 175 ? 10.326 -8.024 8.315 1.00 95.38 175 ARG A O 1
ATOM 1404 N N . MET A 1 176 ? 8.823 -6.406 7.933 1.00 96.56 176 MET A N 1
ATOM 1405 C CA . MET A 1 176 ? 8.160 -7.116 6.830 1.00 96.56 176 MET A CA 1
ATOM 1406 C C . MET A 1 176 ? 9.114 -7.399 5.653 1.00 96.56 176 MET A C 1
ATOM 1408 O O . MET A 1 176 ? 9.054 -8.469 5.043 1.00 96.56 176 MET A O 1
ATOM 1412 N N . LEU A 1 177 ? 10.000 -6.456 5.326 1.00 94.31 177 LEU A N 1
ATOM 1413 C CA . LEU A 1 177 ? 11.060 -6.640 4.332 1.00 94.31 177 LEU A CA 1
ATOM 1414 C C . LEU A 1 177 ? 12.096 -7.669 4.795 1.00 94.31 177 LEU A C 1
ATOM 1416 O O . LEU A 1 177 ? 12.427 -8.574 4.034 1.00 94.31 177 LEU A O 1
ATOM 1420 N N . GLY A 1 178 ? 12.573 -7.566 6.039 1.00 93.44 178 GLY A N 1
ATOM 1421 C CA . GLY A 1 178 ? 13.546 -8.496 6.619 1.00 93.44 178 GLY A CA 1
ATOM 1422 C C . GLY A 1 178 ? 13.047 -9.942 6.682 1.00 93.44 178 GLY A C 1
ATOM 1423 O O . GLY A 1 178 ? 13.822 -10.868 6.449 1.00 93.44 178 GLY A O 1
ATOM 1424 N N . ASP A 1 179 ? 11.748 -10.127 6.917 1.00 95.56 179 ASP A N 1
ATOM 1425 C CA . ASP A 1 179 ? 11.087 -11.435 6.926 1.00 95.56 179 ASP A CA 1
ATOM 1426 C C . ASP A 1 179 ? 10.723 -11.940 5.514 1.00 95.56 179 ASP A C 1
ATOM 1428 O O . ASP A 1 179 ? 10.282 -13.079 5.357 1.00 95.56 179 ASP A O 1
ATOM 1432 N N . GLY A 1 180 ? 10.889 -11.114 4.473 1.00 94.69 180 GLY A N 1
ATOM 1433 C CA . GLY A 1 180 ? 10.634 -11.492 3.081 1.00 94.69 180 GLY A CA 1
ATOM 1434 C C . GLY A 1 180 ? 9.156 -11.719 2.739 1.00 94.69 180 GLY A C 1
ATOM 1435 O O . GLY A 1 180 ? 8.854 -12.462 1.806 1.00 94.69 180 GLY A O 1
ATOM 1436 N N . VAL A 1 181 ? 8.222 -11.106 3.478 1.00 96.19 181 VAL A N 1
ATOM 1437 C CA . VAL A 1 181 ? 6.770 -11.274 3.240 1.00 96.19 181 VAL A CA 1
ATOM 1438 C C . VAL A 1 181 ? 6.209 -10.309 2.192 1.00 96.19 181 VAL A C 1
ATOM 1440 O O . VAL A 1 181 ? 5.060 -10.449 1.765 1.00 96.19 181 VAL A O 1
ATOM 1443 N N . THR A 1 182 ? 6.999 -9.318 1.778 1.00 95.88 182 THR A N 1
ATOM 1444 C CA . THR A 1 182 ? 6.594 -8.282 0.824 1.00 95.88 182 THR A CA 1
ATOM 1445 C C . THR A 1 182 ? 7.014 -8.610 -0.605 1.00 95.88 182 THR A C 1
ATOM 1447 O O . THR A 1 182 ? 7.963 -9.344 -0.865 1.00 95.88 182 THR A O 1
ATOM 1450 N N . VAL A 1 183 ? 6.279 -8.042 -1.556 1.00 95.31 183 VAL A N 1
ATOM 1451 C CA . VAL A 1 183 ? 6.505 -8.162 -2.994 1.00 95.31 183 VAL A CA 1
ATOM 1452 C C . VAL A 1 183 ? 6.592 -6.765 -3.596 1.00 95.31 183 VAL A C 1
ATOM 1454 O O . VAL A 1 183 ? 5.805 -5.879 -3.251 1.00 95.31 183 VAL A O 1
ATOM 1457 N N . ARG A 1 184 ? 7.523 -6.588 -4.537 1.00 93.56 184 ARG A N 1
ATOM 1458 C CA . ARG A 1 184 ? 7.656 -5.388 -5.368 1.00 93.56 184 ARG A CA 1
ATOM 1459 C C . ARG A 1 184 ? 7.173 -5.684 -6.776 1.0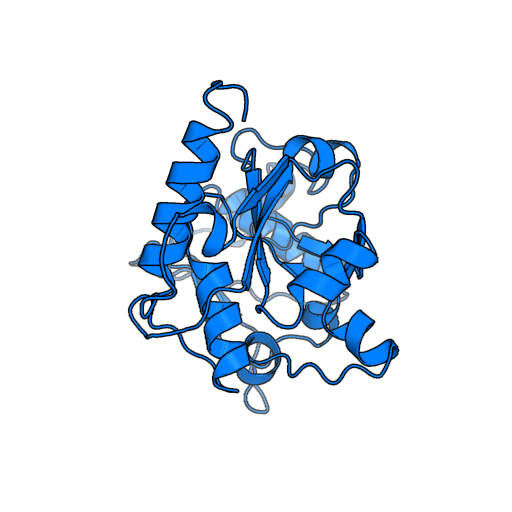0 93.56 184 ARG A C 1
ATOM 1461 O O . ARG A 1 184 ? 7.541 -6.699 -7.356 1.00 93.56 184 ARG A O 1
ATOM 1468 N N . ASP A 1 185 ? 6.379 -4.779 -7.328 1.00 91.50 185 ASP A N 1
ATOM 1469 C CA . ASP A 1 185 ? 5.939 -4.835 -8.725 1.00 91.50 185 ASP A CA 1
ATOM 1470 C C . ASP A 1 185 ? 6.372 -3.604 -9.530 1.00 91.50 185 ASP A C 1
ATOM 1472 O O . ASP A 1 185 ? 5.938 -3.424 -10.660 1.00 91.50 185 ASP A O 1
ATOM 1476 N N . GLY A 1 186 ? 7.183 -2.718 -8.944 1.00 90.38 186 GLY A N 1
ATOM 1477 C CA . GLY A 1 186 ? 7.603 -1.458 -9.561 1.00 90.38 186 GLY A CA 1
ATOM 1478 C C . GLY A 1 186 ? 6.506 -0.387 -9.658 1.00 90.38 186 GLY A C 1
ATOM 1479 O O . GLY A 1 186 ? 6.806 0.770 -9.965 1.00 90.38 186 GLY A O 1
ATOM 1480 N N . LEU A 1 187 ? 5.249 -0.720 -9.356 1.00 86.50 187 LEU A N 1
ATOM 1481 C CA . LEU A 1 187 ? 4.086 0.168 -9.437 1.00 86.50 187 LEU A CA 1
ATOM 1482 C C . LEU A 1 187 ? 3.660 0.657 -8.054 1.00 86.50 187 LEU A C 1
ATOM 1484 O O . LEU A 1 187 ? 3.486 1.858 -7.852 1.00 86.50 187 LEU A O 1
ATOM 1488 N N . HIS A 1 188 ? 3.552 -0.266 -7.111 1.00 87.44 188 HIS A N 1
ATOM 1489 C CA . HIS A 1 188 ? 3.182 -0.040 -5.724 1.00 87.44 188 HIS A CA 1
ATOM 1490 C C . HIS A 1 188 ? 4.431 -0.018 -4.846 1.00 87.44 188 HIS A C 1
ATOM 1492 O O . HIS A 1 188 ? 5.481 -0.536 -5.227 1.00 87.44 188 HIS A O 1
ATOM 1498 N N . VAL A 1 189 ? 4.319 0.594 -3.663 1.00 88.19 189 VAL A N 1
ATOM 1499 C CA . VAL A 1 189 ? 5.446 0.667 -2.725 1.00 88.19 189 VAL A CA 1
ATOM 1500 C C . VAL A 1 189 ? 5.874 -0.733 -2.283 1.00 88.19 189 VAL A C 1
ATOM 1502 O O . VAL A 1 189 ? 6.992 -1.150 -2.569 1.00 88.19 189 VAL A O 1
ATOM 1505 N N . LEU A 1 190 ? 4.959 -1.466 -1.650 1.00 93.44 190 LEU A N 1
ATOM 1506 C CA . LEU A 1 190 ? 5.085 -2.848 -1.205 1.00 93.44 190 LEU A CA 1
ATOM 1507 C C . LEU A 1 190 ? 3.677 -3.451 -1.135 1.00 93.44 190 LEU A C 1
ATOM 1509 O O . LEU A 1 190 ? 2.700 -2.751 -0.846 1.00 93.44 190 LEU A O 1
ATOM 1513 N N . LYS A 1 191 ? 3.576 -4.754 -1.389 1.00 94.88 191 LYS A N 1
ATOM 1514 C CA . LYS A 1 191 ? 2.329 -5.520 -1.280 1.00 94.88 191 LYS A CA 1
ATOM 1515 C C . LYS A 1 191 ? 2.587 -6.910 -0.709 1.00 94.88 191 LYS A C 1
ATOM 1517 O O . LYS A 1 191 ? 3.697 -7.415 -0.818 1.00 94.88 191 LYS A O 1
ATOM 1522 N N . VAL A 1 192 ? 1.579 -7.535 -0.110 1.00 96.94 192 VAL A N 1
ATOM 1523 C CA . VAL A 1 192 ? 1.681 -8.891 0.469 1.00 96.94 192 VAL A CA 1
ATOM 1524 C C . VAL A 1 192 ? 0.729 -9.835 -0.250 1.00 96.94 192 VAL A C 1
ATOM 1526 O O . VAL A 1 192 ? -0.407 -9.466 -0.540 1.00 96.94 192 VAL A O 1
ATOM 1529 N N . HIS A 1 193 ? 1.179 -11.055 -0.546 1.00 96.19 193 HIS A N 1
ATOM 1530 C CA . HIS A 1 193 ? 0.364 -12.061 -1.229 1.00 96.19 193 HIS A CA 1
ATOM 1531 C C . HIS A 1 193 ? -0.592 -12.768 -0.258 1.00 96.19 193 HIS A C 1
ATOM 1533 O O . HIS A 1 193 ? -0.185 -13.299 0.771 1.00 96.19 193 HIS A O 1
ATOM 1539 N N . LEU A 1 194 ? -1.875 -12.789 -0.615 1.00 95.62 194 LEU A N 1
ATOM 1540 C CA . LEU A 1 194 ? -3.020 -13.454 0.012 1.00 95.62 194 LEU A CA 1
ATOM 1541 C C . LEU A 1 194 ? -3.385 -13.060 1.444 1.00 95.62 194 LEU A C 1
ATOM 1543 O O . LEU A 1 194 ? -4.569 -12.818 1.694 1.00 95.62 194 LEU A O 1
ATOM 1547 N N . SER A 1 195 ? -2.438 -13.049 2.378 1.00 96.81 195 SER A N 1
ATOM 1548 C CA . SER A 1 195 ? -2.701 -12.776 3.790 1.00 96.81 195 SER A CA 1
ATOM 1549 C C . SER A 1 195 ? -1.474 -12.262 4.532 1.00 96.81 195 SER A C 1
ATOM 1551 O O . SER A 1 195 ? -0.376 -12.755 4.291 1.00 96.81 195 SER A O 1
ATOM 1553 N N . LEU A 1 196 ? -1.688 -11.382 5.506 1.00 98.31 196 LEU A N 1
ATOM 1554 C CA . LEU A 1 196 ? -0.666 -10.894 6.430 1.00 98.31 196 LEU A CA 1
ATOM 1555 C C . LEU A 1 196 ? -1.174 -11.053 7.866 1.00 98.31 196 LEU A C 1
ATOM 1557 O O . LEU A 1 196 ? -2.267 -10.585 8.169 1.00 98.31 196 LEU A O 1
ATOM 156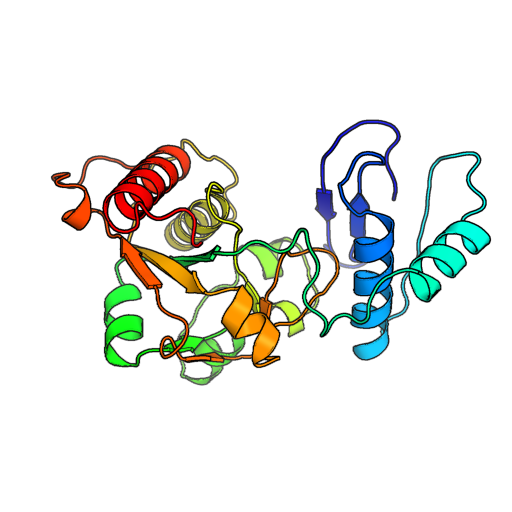1 N N . GLY A 1 197 ? -0.412 -11.707 8.744 1.00 98.06 197 GLY A N 1
ATOM 1562 C CA . GLY A 1 197 ? -0.684 -11.629 10.184 1.00 98.06 197 GLY A CA 1
ATOM 1563 C C . GLY A 1 197 ? -0.336 -10.239 10.702 1.00 98.06 197 GLY A C 1
ATOM 1564 O O . GLY A 1 197 ? 0.683 -9.696 10.293 1.00 98.06 197 GLY A O 1
ATOM 1565 N N . LEU A 1 198 ? -1.175 -9.653 11.556 1.00 98.00 198 LEU A N 1
ATOM 1566 C CA . LEU A 1 198 ? -0.874 -8.359 12.170 1.00 98.00 198 LEU A CA 1
ATOM 1567 C C . LEU A 1 198 ? 0.335 -8.485 13.096 1.00 98.00 198 LEU A C 1
ATOM 1569 O O . LEU A 1 198 ? 1.269 -7.706 12.981 1.00 98.00 198 LEU A O 1
ATOM 1573 N N . GLU A 1 199 ? 0.381 -9.517 13.936 1.00 96.62 199 GLU A N 1
ATOM 1574 C CA . GLU A 1 199 ? 1.609 -9.877 14.643 1.00 96.62 199 GLU A CA 1
ATOM 1575 C C . GLU A 1 199 ? 2.592 -10.578 13.682 1.00 96.62 199 GLU A C 1
ATOM 1577 O O . GLU A 1 199 ? 2.186 -11.508 12.973 1.00 96.62 199 GLU A O 1
ATOM 1582 N N . PRO A 1 200 ? 3.881 -10.192 13.657 1.00 96.44 200 PRO A N 1
ATOM 1583 C CA . PRO A 1 200 ? 4.545 -9.282 14.591 1.00 96.44 200 PRO A CA 1
ATOM 1584 C C . PRO A 1 200 ? 4.845 -7.882 14.007 1.00 96.44 200 PRO A C 1
ATOM 1586 O O . PRO A 1 200 ? 5.837 -7.255 14.383 1.00 96.44 200 PRO A O 1
ATOM 1589 N N . TYR A 1 201 ? 4.060 -7.441 13.023 1.00 98.19 201 TYR A N 1
ATOM 1590 C CA . TYR A 1 201 ? 4.302 -6.231 12.228 1.00 98.19 201 TYR A CA 1
ATOM 1591 C C . TYR A 1 201 ? 3.487 -5.020 12.686 1.00 98.19 201 TYR A C 1
ATOM 1593 O O . TYR A 1 201 ? 3.811 -3.901 12.305 1.00 98.19 201 TYR A O 1
ATOM 1601 N N . LEU A 1 202 ? 2.417 -5.225 13.451 1.00 98.31 202 LEU A N 1
ATOM 1602 C CA . LEU A 1 202 ? 1.530 -4.166 13.906 1.00 98.31 202 LEU A CA 1
ATOM 1603 C C . LEU A 1 202 ? 2.253 -3.228 14.871 1.00 98.31 202 LEU A C 1
ATOM 1605 O O . LEU A 1 202 ? 2.709 -3.656 15.927 1.00 98.31 202 LEU A O 1
ATOM 1609 N N . ILE A 1 203 ? 2.314 -1.949 14.506 1.00 98.06 203 ILE A N 1
ATOM 1610 C CA . ILE A 1 203 ? 2.821 -0.884 15.374 1.00 98.06 203 ILE A CA 1
ATOM 1611 C C . ILE A 1 203 ? 1.655 -0.270 16.145 1.00 98.06 203 ILE A C 1
ATOM 1613 O O . ILE A 1 203 ? 1.677 -0.215 17.372 1.00 98.06 203 ILE A O 1
ATOM 1617 N N . ASP A 1 204 ? 0.631 0.190 15.422 1.00 97.88 204 ASP A N 1
ATOM 1618 C CA . ASP A 1 204 ? -0.532 0.852 16.010 1.00 97.88 204 ASP A CA 1
ATOM 1619 C C . ASP A 1 204 ? -1.739 0.809 15.069 1.00 97.88 204 ASP A C 1
ATOM 1621 O O . ASP A 1 204 ? -1.626 0.518 13.871 1.00 97.88 204 ASP A O 1
ATOM 1625 N N . VAL A 1 205 ? -2.903 1.143 15.616 1.00 98.19 205 VAL A N 1
ATOM 1626 C CA . VAL A 1 205 ? -4.138 1.361 14.873 1.00 98.19 205 VAL A CA 1
ATOM 1627 C C . VAL A 1 205 ? -4.809 2.620 15.385 1.00 98.19 205 VAL A C 1
ATOM 1629 O O . VAL A 1 205 ? -5.077 2.743 16.576 1.00 98.19 205 VAL A O 1
ATOM 1632 N N . ILE A 1 206 ? -5.136 3.524 14.464 1.00 97.56 206 ILE A N 1
ATOM 1633 C CA . ILE A 1 206 ? -5.872 4.746 14.773 1.00 97.56 206 ILE A CA 1
ATOM 1634 C C . ILE A 1 206 ? -7.255 4.684 14.127 1.00 97.56 206 ILE A C 1
ATOM 1636 O O . ILE A 1 206 ? -7.404 4.433 12.927 1.00 97.56 206 ILE A O 1
ATOM 1640 N N . THR A 1 207 ? -8.281 4.915 14.937 1.00 95.69 207 THR A N 1
ATOM 1641 C CA . THR A 1 207 ? -9.685 5.022 14.532 1.00 95.69 207 THR A CA 1
ATOM 1642 C C . THR A 1 207 ? -10.198 6.442 14.771 1.00 95.69 207 THR A C 1
ATOM 1644 O O . THR A 1 207 ? -9.547 7.246 15.431 1.00 95.69 207 THR A O 1
ATOM 1647 N N . ALA A 1 208 ? -11.395 6.783 14.286 1.00 92.31 208 ALA A N 1
ATOM 1648 C CA . ALA A 1 208 ? -11.989 8.089 14.604 1.00 92.31 208 ALA A CA 1
ATOM 1649 C C . ALA A 1 208 ? -12.200 8.307 16.117 1.00 92.31 208 ALA A C 1
ATOM 1651 O O . ALA A 1 208 ? -12.115 9.438 16.589 1.00 92.31 208 ALA A O 1
ATOM 1652 N N . GLN A 1 209 ? -12.417 7.233 16.886 1.00 90.94 209 GLN A N 1
ATOM 1653 C CA . GLN A 1 209 ? -12.599 7.316 18.340 1.00 90.94 209 GLN A CA 1
ATOM 1654 C C . GLN A 1 209 ? -11.318 7.758 19.056 1.00 90.94 209 GLN A C 1
ATOM 1656 O O . GLN A 1 209 ? -11.382 8.498 20.034 1.00 90.94 209 GLN A O 1
ATOM 1661 N N . ASP A 1 210 ? -10.157 7.352 18.541 1.00 93.69 210 ASP A N 1
ATOM 1662 C CA . ASP A 1 210 ? -8.848 7.746 19.067 1.00 93.69 210 ASP A CA 1
ATOM 1663 C C . ASP A 1 210 ? -8.578 9.248 18.933 1.00 93.69 210 ASP A C 1
ATOM 1665 O O . ASP A 1 210 ? -7.815 9.819 19.710 1.00 93.69 210 ASP A O 1
ATOM 1669 N N . LEU A 1 211 ? -9.220 9.898 17.961 1.00 92.31 211 LEU A N 1
ATOM 1670 C CA . LEU A 1 211 ? -9.018 11.309 17.644 1.00 92.31 211 LEU A CA 1
ATOM 1671 C C . LEU A 1 211 ? -9.911 12.245 18.475 1.00 92.31 211 LEU A C 1
ATOM 1673 O O . LEU A 1 211 ? -9.877 13.456 18.265 1.00 92.31 211 LEU A O 1
ATOM 1677 N N . ASN A 1 212 ? -10.669 11.704 19.442 1.00 72.62 212 ASN A N 1
ATOM 1678 C CA . ASN A 1 212 ? -11.663 12.429 20.246 1.00 72.62 212 ASN A CA 1
ATOM 1679 C C . ASN A 1 212 ? -12.659 13.227 19.387 1.00 72.62 212 ASN A C 1
ATOM 1681 O O . ASN A 1 212 ? -13.067 14.326 19.768 1.00 72.62 212 ASN A O 1
ATOM 1685 N N . ASP A 1 213 ? -13.021 12.686 18.223 1.00 70.19 213 ASP A N 1
ATOM 1686 C CA . ASP A 1 213 ? -14.011 13.287 17.339 1.00 70.19 213 ASP A CA 1
ATOM 1687 C C . ASP A 1 213 ? -15.346 12.541 17.441 1.00 70.19 213 ASP A C 1
ATOM 1689 O O . ASP A 1 213 ? -15.407 11.314 17.327 1.00 70.19 213 ASP A O 1
ATOM 1693 N N . ASP A 1 214 ? -16.432 13.296 17.615 1.00 62.66 214 ASP A N 1
ATOM 1694 C CA . ASP A 1 214 ? -17.800 12.792 17.807 1.00 62.66 214 ASP A CA 1
ATOM 1695 C C . ASP A 1 214 ? -18.446 12.297 16.488 1.00 62.66 214 ASP A C 1
ATOM 1697 O O . ASP A 1 214 ? -19.671 12.206 16.371 1.00 62.66 214 ASP A O 1
ATOM 1701 N N . GLY A 1 215 ? -17.634 11.954 15.481 1.00 63.12 215 GLY A N 1
ATOM 1702 C CA . GLY A 1 215 ? -18.081 11.413 14.197 1.00 63.12 215 GLY A CA 1
ATOM 1703 C C . GLY A 1 215 ? -18.489 12.481 13.185 1.00 63.12 215 GLY A C 1
ATOM 1704 O O . GLY A 1 215 ? -19.484 12.298 12.476 1.00 63.12 215 GLY A O 1
ATOM 1705 N N . GLY A 1 216 ? -17.744 13.592 13.113 1.00 67.50 216 GLY A N 1
ATOM 1706 C CA . GLY A 1 216 ? -17.926 14.585 12.057 1.00 67.50 216 GLY A CA 1
ATOM 1707 C C . GLY A 1 216 ? -17.781 13.962 10.661 1.00 67.50 216 GLY A C 1
ATOM 1708 O O . GLY A 1 216 ? -17.217 12.872 10.519 1.00 67.50 216 GLY A O 1
ATOM 1709 N N . PRO A 1 217 ? -18.297 14.611 9.601 1.00 80.94 217 PRO A N 1
ATOM 1710 C CA . PRO A 1 217 ? -17.998 14.153 8.255 1.00 80.94 217 PRO A CA 1
ATOM 1711 C C . PRO A 1 217 ? -16.487 14.263 8.044 1.00 80.94 217 PRO A C 1
ATOM 1713 O O . PRO A 1 217 ? -15.920 15.354 8.041 1.00 80.94 217 PRO A O 1
ATOM 1716 N N . TRP A 1 218 ? -15.838 13.114 7.895 1.00 93.50 218 TRP A N 1
ATOM 1717 C CA . TRP A 1 218 ? -14.426 13.043 7.567 1.00 93.50 218 TRP A CA 1
ATOM 1718 C C . TRP A 1 218 ? -14.248 13.086 6.061 1.00 93.50 218 TRP A C 1
ATOM 1720 O O . TRP A 1 218 ? -15.070 12.573 5.299 1.00 93.50 218 TRP A O 1
ATOM 1730 N N . THR A 1 219 ? -13.109 13.615 5.641 1.00 95.62 219 THR A N 1
ATOM 1731 C CA . THR A 1 219 ? -12.571 13.408 4.298 1.00 95.62 219 THR A CA 1
ATOM 1732 C C . THR A 1 219 ? -11.346 12.492 4.369 1.00 95.62 219 THR A C 1
ATOM 1734 O O . THR A 1 219 ? -10.676 12.446 5.412 1.00 95.62 219 THR A O 1
ATOM 1737 N N . PRO A 1 220 ? -11.023 11.743 3.296 1.00 96.12 220 PRO A N 1
ATOM 1738 C CA . PRO A 1 220 ? -9.797 10.954 3.206 1.00 96.12 220 PRO A CA 1
ATOM 1739 C C . PRO A 1 220 ? -8.537 11.727 3.610 1.00 96.12 220 PRO A C 1
ATOM 1741 O O . PRO A 1 220 ? -7.707 11.203 4.353 1.00 96.12 220 PRO A O 1
ATOM 1744 N N . GLY A 1 221 ? -8.405 12.977 3.149 1.00 95.00 221 GLY A N 1
ATOM 1745 C CA . GLY A 1 221 ? -7.272 13.842 3.472 1.00 95.00 221 GLY A CA 1
ATOM 1746 C C . GLY A 1 221 ? -7.193 14.188 4.959 1.00 95.00 221 GLY A C 1
ATOM 1747 O O . GLY A 1 221 ? -6.146 13.995 5.582 1.00 95.00 221 GLY A O 1
ATOM 1748 N N . GLN A 1 222 ? -8.303 14.649 5.543 1.00 94.94 222 GLN A N 1
ATOM 1749 C CA . GLN A 1 222 ? -8.353 15.042 6.955 1.00 94.94 222 GLN A CA 1
ATOM 1750 C C . GLN A 1 222 ? -8.094 13.862 7.890 1.00 94.94 222 GLN A C 1
ATOM 1752 O O . GLN A 1 222 ? -7.245 13.972 8.771 1.00 94.94 222 GLN A O 1
ATOM 1757 N N . PHE A 1 223 ? -8.774 12.729 7.684 1.00 95.81 223 PHE A N 1
ATOM 1758 C CA . PHE A 1 223 ? -8.618 11.578 8.575 1.00 95.81 223 PHE A CA 1
ATOM 1759 C C . PHE A 1 223 ? -7.201 11.014 8.518 1.00 95.81 223 PHE A C 1
ATOM 1761 O O . PHE A 1 223 ? -6.602 10.788 9.564 1.00 95.81 223 PHE A O 1
ATOM 1768 N N . ALA A 1 224 ? -6.632 10.848 7.317 1.00 96.12 224 ALA A N 1
ATOM 1769 C CA . ALA A 1 224 ? -5.260 10.370 7.176 1.00 96.12 224 ALA A CA 1
ATOM 1770 C C . ALA A 1 224 ? -4.263 11.295 7.888 1.00 96.12 224 ALA A C 1
ATOM 1772 O O . ALA A 1 224 ? -3.403 10.805 8.610 1.00 96.12 224 ALA A O 1
ATOM 1773 N N . SER A 1 225 ? -4.401 12.618 7.732 1.00 95.50 225 SER A N 1
ATOM 1774 C CA . SER A 1 225 ? -3.521 13.580 8.404 1.00 95.50 225 SER A CA 1
ATOM 1775 C C . SER A 1 225 ? -3.670 13.528 9.923 1.00 95.50 225 SER A C 1
ATOM 1777 O O . SER A 1 225 ? -2.669 13.459 10.625 1.00 95.50 225 SER A O 1
ATOM 1779 N N . SER A 1 226 ? -4.899 13.539 10.447 1.00 95.62 226 SER A N 1
ATOM 1780 C CA . SER A 1 226 ? -5.134 13.514 11.896 1.00 95.62 226 SER A CA 1
ATOM 1781 C C . SER A 1 226 ? -4.697 12.198 12.535 1.00 95.62 226 SER A C 1
ATOM 1783 O O . SER A 1 226 ? -4.152 12.207 13.637 1.00 95.62 226 SER A O 1
ATOM 1785 N N . ALA A 1 227 ? -4.897 11.078 11.842 1.00 96.25 227 ALA A N 1
ATOM 1786 C CA . ALA A 1 227 ? -4.429 9.779 12.291 1.00 96.25 227 ALA A CA 1
ATOM 1787 C C . ALA A 1 227 ? -2.899 9.684 12.266 1.00 96.25 227 ALA A C 1
ATOM 1789 O O . ALA A 1 227 ? -2.311 9.210 13.233 1.00 96.25 227 ALA A O 1
ATOM 1790 N N . ASP A 1 228 ? -2.247 10.194 11.216 1.00 96.50 228 ASP A N 1
ATOM 1791 C CA . ASP A 1 228 ? -0.784 10.233 11.132 1.00 96.50 228 ASP A CA 1
ATOM 1792 C C . ASP A 1 228 ? -0.189 11.165 12.213 1.00 96.50 228 ASP A C 1
ATOM 1794 O O . ASP A 1 228 ? 0.826 10.830 12.820 1.00 96.50 228 ASP A O 1
ATOM 1798 N N . ASP A 1 229 ? -0.836 12.291 12.531 1.00 95.75 229 ASP A N 1
ATOM 1799 C CA . ASP A 1 229 ? -0.437 13.162 13.647 1.00 95.75 229 ASP A CA 1
ATOM 1800 C C . ASP A 1 229 ? -0.573 12.460 15.005 1.00 95.75 229 ASP A C 1
ATOM 1802 O O . ASP A 1 229 ? 0.293 12.598 15.869 1.00 95.75 229 ASP A O 1
ATOM 1806 N N . GLU A 1 230 ? -1.661 11.721 15.222 1.00 96.62 230 GLU A N 1
ATOM 1807 C CA . GLU A 1 230 ? -1.866 10.952 16.451 1.00 96.62 230 GLU A CA 1
ATOM 1808 C C . GLU A 1 230 ? -0.865 9.799 16.574 1.00 96.62 230 GLU A C 1
ATOM 1810 O O . GLU A 1 230 ? -0.288 9.597 17.642 1.00 96.62 230 GLU A O 1
ATOM 1815 N N . PHE A 1 231 ? -0.581 9.109 15.470 1.00 96.75 231 PHE A N 1
ATOM 1816 C CA . PHE A 1 231 ? 0.465 8.099 15.395 1.00 96.75 231 PHE A CA 1
ATOM 1817 C C . PHE A 1 231 ? 1.826 8.672 15.819 1.00 96.75 231 PHE A C 1
ATOM 1819 O O . PHE A 1 231 ? 2.454 8.136 16.728 1.00 96.75 231 PHE A O 1
ATOM 1826 N N . HIS A 1 232 ? 2.248 9.815 15.268 1.00 94.94 232 HIS A N 1
ATOM 1827 C CA . HIS A 1 232 ? 3.508 10.453 15.673 1.00 94.94 232 HIS A CA 1
ATOM 1828 C C . HIS A 1 232 ? 3.522 10.903 17.143 1.00 94.94 232 HIS A C 1
ATOM 1830 O O . HIS A 1 232 ? 4.569 10.877 17.784 1.00 94.94 232 HIS A O 1
ATOM 1836 N N . LYS A 1 233 ? 2.379 11.308 17.715 1.00 94.56 233 LYS A N 1
ATOM 1837 C CA . LYS A 1 233 ? 2.304 11.639 19.152 1.00 94.56 233 LYS A CA 1
ATOM 1838 C C . LYS A 1 233 ? 2.499 10.409 20.036 1.00 94.56 233 LYS A C 1
ATOM 1840 O O . LYS A 1 233 ? 3.112 10.528 21.096 1.00 94.56 233 LYS A O 1
ATOM 1845 N N . ARG A 1 234 ? 1.949 9.258 19.633 1.00 95.19 234 ARG A N 1
ATOM 1846 C CA . ARG A 1 234 ? 2.063 7.982 20.360 1.00 95.19 234 ARG A CA 1
ATOM 1847 C C . ARG A 1 234 ? 3.440 7.342 20.192 1.00 95.19 234 ARG A C 1
ATOM 1849 O O . ARG A 1 234 ? 3.919 6.705 21.126 1.00 95.19 234 ARG A O 1
ATOM 1856 N N . HIS A 1 235 ? 4.083 7.582 19.049 1.00 93.06 235 HIS A N 1
ATOM 1857 C CA . HIS A 1 235 ? 5.392 7.042 18.673 1.00 93.06 235 HIS A CA 1
ATOM 1858 C C . HIS A 1 235 ? 6.376 8.182 18.336 1.00 93.06 235 HIS A C 1
ATOM 1860 O O . HIS A 1 235 ? 6.739 8.352 17.175 1.00 93.06 235 HIS A O 1
ATOM 1866 N N . PRO A 1 236 ? 6.789 8.996 19.332 1.00 79.38 236 PRO A N 1
ATOM 1867 C CA . PRO A 1 236 ? 7.579 10.217 19.123 1.00 79.38 236 PRO A CA 1
ATOM 1868 C C . PRO A 1 236 ? 9.072 9.984 18.837 1.00 79.38 236 PRO A C 1
ATOM 1870 O O . PRO A 1 236 ? 9.799 10.958 18.640 1.00 79.38 236 PRO A O 1
ATOM 1873 N N . ASP A 1 237 ? 9.549 8.738 18.857 1.00 72.50 237 ASP A N 1
ATOM 1874 C CA . ASP A 1 237 ? 10.953 8.426 18.589 1.00 72.50 237 ASP A CA 1
ATOM 1875 C C . ASP A 1 237 ? 11.242 8.407 17.078 1.00 72.50 237 ASP A C 1
ATOM 1877 O O . ASP A 1 237 ? 10.488 7.828 16.299 1.00 72.50 237 ASP A O 1
ATOM 1881 N N . ASP A 1 238 ? 12.410 8.934 16.688 1.00 49.00 238 ASP A N 1
ATOM 1882 C CA . ASP A 1 238 ? 13.001 8.891 15.332 1.00 49.00 238 ASP A CA 1
ATOM 1883 C C . ASP A 1 238 ? 13.330 7.450 14.835 1.00 49.00 238 ASP A C 1
ATOM 1885 O O . ASP A 1 238 ? 14.172 7.264 13.956 1.00 49.00 238 ASP A O 1
ATOM 1889 N N . ALA A 1 239 ? 12.746 6.411 15.446 1.00 44.59 239 ALA A N 1
ATOM 1890 C CA . ALA A 1 239 ? 13.046 4.992 15.221 1.00 44.59 239 ALA A CA 1
ATOM 1891 C C . ALA A 1 239 ? 12.039 4.273 14.304 1.00 44.59 239 ALA A C 1
ATOM 1893 O O . ALA A 1 239 ? 12.122 3.051 14.151 1.00 44.59 239 ALA A O 1
ATOM 1894 N N . LEU A 1 240 ? 11.115 5.028 13.708 1.00 50.84 240 LEU A N 1
ATOM 1895 C CA . LEU A 1 240 ? 10.354 4.621 12.532 1.00 50.84 240 LEU A CA 1
ATOM 1896 C C . LEU A 1 240 ? 10.918 5.343 11.308 1.00 50.84 240 LEU A C 1
ATOM 1898 O O . LEU A 1 240 ? 10.510 6.490 11.030 1.00 50.84 240 LEU A O 1
#

Radius of gyration: 18.47 Å; chains: 1; bounding box: 42×34×48 Å